Protein AF-A0A0G4IP49-F1 (afdb_monomer)

Structure (mmCIF, N/CA/C/O backbone):
data_AF-A0A0G4IP49-F1
#
_entry.id   AF-A0A0G4IP49-F1
#
loop_
_atom_site.group_PDB
_atom_site.id
_atom_site.type_symbol
_atom_site.label_atom_id
_atom_site.label_alt_id
_atom_site.label_comp_id
_atom_site.label_asym_id
_atom_site.label_entity_id
_atom_site.label_seq_id
_atom_site.pdbx_PDB_ins_code
_atom_site.Cartn_x
_atom_site.Cartn_y
_atom_site.Cartn_z
_atom_site.occupancy
_atom_site.B_iso_or_equiv
_atom_site.auth_seq_id
_atom_site.auth_comp_id
_atom_site.auth_asym_id
_atom_site.auth_atom_id
_atom_site.pdbx_PDB_model_num
ATOM 1 N N . MET A 1 1 ? 95.675 22.654 -24.784 1.00 37.16 1 MET A N 1
ATOM 2 C CA . MET A 1 1 ? 94.912 23.124 -25.965 1.00 37.16 1 MET A CA 1
ATOM 3 C C . MET A 1 1 ? 93.894 22.039 -26.300 1.00 37.16 1 MET A C 1
ATOM 5 O O . MET A 1 1 ? 94.324 20.911 -26.461 1.00 37.16 1 MET A O 1
ATOM 9 N N . ARG A 1 2 ? 92.603 22.274 -25.998 1.00 31.27 2 ARG A N 1
ATOM 10 C CA . ARG A 1 2 ? 91.468 22.389 -26.959 1.00 31.27 2 ARG A CA 1
ATOM 11 C C . ARG A 1 2 ? 91.252 21.109 -27.802 1.00 31.27 2 ARG A C 1
ATOM 13 O O . ARG A 1 2 ? 92.199 20.668 -28.422 1.00 31.27 2 ARG A O 1
ATOM 20 N N . ALA A 1 3 ? 90.071 20.505 -27.941 1.00 35.59 3 ALA A N 1
ATOM 21 C CA . ALA A 1 3 ? 88.696 20.868 -27.586 1.00 35.59 3 ALA A CA 1
ATOM 22 C C . ALA A 1 3 ? 87.787 19.612 -27.624 1.00 35.59 3 ALA A C 1
ATOM 24 O O . ALA A 1 3 ? 88.180 18.572 -28.144 1.00 35.59 3 ALA A O 1
ATOM 25 N N . ASN A 1 4 ? 86.583 19.751 -27.066 1.00 35.62 4 ASN A N 1
ATOM 26 C CA . ASN A 1 4 ? 85.534 18.744 -26.880 1.00 35.62 4 ASN A CA 1
ATOM 27 C C . ASN A 1 4 ? 84.350 18.984 -27.850 1.00 35.62 4 ASN A C 1
ATOM 29 O O . ASN A 1 4 ? 84.110 20.140 -28.195 1.00 35.62 4 ASN A O 1
ATOM 33 N N . ALA A 1 5 ? 83.566 17.922 -28.119 1.00 37.50 5 ALA A N 1
ATOM 34 C CA . ALA A 1 5 ? 82.189 17.882 -28.677 1.00 37.50 5 ALA A CA 1
ATOM 35 C C . ALA A 1 5 ? 82.016 18.323 -30.163 1.00 37.50 5 ALA A C 1
ATOM 37 O O . ALA A 1 5 ? 82.816 19.090 -30.675 1.00 37.50 5 ALA A O 1
ATOM 38 N N . THR A 1 6 ? 81.050 17.878 -30.985 1.00 37.16 6 THR A N 1
ATOM 39 C CA . THR A 1 6 ? 79.673 17.380 -30.777 1.00 37.16 6 THR A CA 1
ATOM 40 C C . THR A 1 6 ? 79.193 16.754 -32.108 1.00 37.16 6 THR A C 1
ATOM 42 O O . THR A 1 6 ? 79.423 17.350 -33.158 1.00 37.16 6 THR A O 1
ATOM 45 N N . ALA A 1 7 ? 78.485 15.616 -32.114 1.00 34.62 7 ALA A N 1
ATOM 46 C CA . ALA A 1 7 ? 77.815 15.091 -33.316 1.00 34.62 7 ALA A CA 1
ATOM 47 C C . ALA A 1 7 ? 76.292 15.261 -33.185 1.00 34.62 7 ALA A C 1
ATOM 49 O O . ALA A 1 7 ? 75.653 14.588 -32.382 1.00 34.62 7 ALA A O 1
ATOM 50 N N . ALA A 1 8 ? 75.721 16.188 -33.959 1.00 36.09 8 ALA A N 1
ATOM 51 C CA . ALA A 1 8 ? 74.287 16.458 -34.027 1.00 36.09 8 ALA A CA 1
ATOM 52 C C . ALA A 1 8 ? 73.669 15.768 -35.256 1.00 36.09 8 ALA A C 1
ATOM 54 O O . ALA A 1 8 ? 74.026 16.073 -36.396 1.00 36.09 8 ALA A O 1
ATOM 55 N N . GLY A 1 9 ? 72.728 14.847 -35.027 1.00 35.03 9 GLY A N 1
ATOM 56 C CA . GLY A 1 9 ? 71.886 14.257 -36.068 1.00 35.03 9 GLY A CA 1
ATOM 57 C C . GLY A 1 9 ? 70.794 15.234 -36.513 1.00 35.03 9 GLY A C 1
ATOM 58 O O . GLY A 1 9 ? 70.045 15.755 -35.692 1.00 35.03 9 GLY A O 1
ATOM 59 N N . LYS A 1 10 ? 70.703 15.493 -37.821 1.00 37.97 10 LYS A N 1
ATOM 60 C CA . LYS A 1 10 ? 69.643 16.304 -38.439 1.00 37.97 10 LYS A CA 1
ATOM 61 C C . LYS A 1 10 ? 68.386 15.450 -38.639 1.00 37.97 10 LYS A C 1
ATOM 63 O O . LYS A 1 10 ? 68.406 14.523 -39.442 1.00 37.97 10 LYS A O 1
ATOM 68 N N . ALA A 1 11 ? 67.291 15.790 -37.961 1.00 35.56 11 ALA A N 1
ATOM 69 C CA . ALA A 1 11 ? 65.961 15.266 -38.264 1.00 35.56 11 ALA A CA 1
ATOM 70 C C . ALA A 1 11 ? 65.385 15.994 -39.493 1.00 35.56 11 ALA A C 1
ATOM 72 O O . ALA A 1 11 ? 65.283 17.221 -39.511 1.00 35.56 11 ALA A O 1
ATOM 73 N N . ALA A 1 12 ? 65.042 15.244 -40.541 1.00 39.84 12 ALA A N 1
ATOM 74 C CA . ALA A 1 12 ? 64.416 15.770 -41.748 1.00 39.84 12 ALA A CA 1
ATOM 75 C C . ALA A 1 12 ? 62.906 15.958 -41.520 1.00 39.84 12 ALA A C 1
ATOM 77 O O . ALA A 1 12 ? 62.180 14.992 -41.302 1.00 39.84 12 ALA A O 1
ATOM 78 N N . GLY A 1 13 ? 62.441 17.207 -41.568 1.00 35.53 13 GLY A N 1
ATOM 79 C CA . GLY A 1 13 ? 61.018 17.543 -41.560 1.00 35.53 13 GLY A CA 1
ATOM 80 C C . GLY A 1 13 ? 60.338 17.196 -42.888 1.00 35.53 13 GLY A C 1
ATOM 81 O O . GLY A 1 13 ? 60.922 17.352 -43.964 1.00 35.53 13 GLY A O 1
ATOM 82 N N . TRP A 1 14 ? 59.089 16.742 -42.805 1.00 39.38 14 TRP A N 1
ATOM 83 C CA . TRP A 1 14 ? 58.232 16.444 -43.949 1.00 39.38 14 TRP A CA 1
ATOM 84 C C . TRP A 1 14 ? 57.945 17.727 -44.741 1.00 39.38 14 TRP A C 1
ATOM 86 O O . TRP A 1 14 ? 57.255 18.622 -44.258 1.00 39.38 14 TRP A O 1
ATOM 96 N N . ARG A 1 15 ? 58.484 17.838 -45.961 1.00 43.53 15 ARG A N 1
ATOM 97 C CA . ARG A 1 15 ? 58.130 18.917 -46.895 1.00 43.53 15 ARG A CA 1
ATOM 98 C C . ARG A 1 15 ? 56.858 18.571 -47.667 1.00 43.53 15 ARG A C 1
ATOM 100 O O . ARG A 1 15 ? 56.672 17.436 -48.096 1.00 43.53 15 ARG A O 1
ATOM 107 N N . HIS A 1 16 ? 56.029 19.593 -47.871 1.00 44.78 16 HIS A N 1
ATOM 108 C CA . HIS A 1 16 ? 54.841 19.600 -48.722 1.00 44.78 16 HIS A CA 1
ATOM 109 C C . HIS A 1 16 ? 55.172 19.059 -50.127 1.00 44.78 16 HIS A C 1
ATOM 111 O O . HIS A 1 16 ? 55.906 19.694 -50.882 1.00 44.78 16 HIS A O 1
ATOM 117 N N . VAL A 1 17 ? 54.628 17.893 -50.482 1.00 40.88 17 VAL A N 1
ATOM 118 C CA . VAL A 1 17 ? 54.659 17.351 -51.848 1.00 40.88 17 VAL A CA 1
ATOM 119 C C . VAL A 1 17 ? 53.255 17.462 -52.428 1.00 40.88 17 VAL A C 1
ATOM 121 O O . VAL A 1 17 ? 52.298 16.871 -51.920 1.00 40.88 17 VAL A O 1
ATOM 124 N N . GLN A 1 18 ? 53.135 18.249 -53.493 1.00 45.03 18 GLN A N 1
ATOM 125 C CA . GLN A 1 18 ? 51.907 18.417 -54.257 1.00 45.03 18 GLN A CA 1
ATOM 126 C C . GLN A 1 18 ? 51.619 17.101 -54.994 1.00 45.03 18 GLN A C 1
ATOM 128 O O . GLN A 1 18 ? 52.284 16.768 -55.969 1.00 45.03 18 GLN A O 1
ATOM 133 N N . GLY A 1 19 ? 50.680 16.314 -54.460 1.00 52.09 19 GLY A N 1
ATOM 134 C CA . GLY A 1 19 ? 50.287 15.009 -55.011 1.00 52.09 19 GLY A CA 1
ATOM 135 C C . GLY A 1 19 ? 50.141 13.872 -53.993 1.00 52.09 19 GLY A C 1
ATOM 136 O O . GLY A 1 19 ? 49.685 12.796 -54.364 1.00 52.09 19 GLY A O 1
ATOM 137 N N . GLY A 1 20 ? 50.485 14.086 -52.719 1.00 45.75 20 GLY A N 1
ATOM 138 C CA . GLY A 1 20 ? 50.250 13.112 -51.642 1.00 45.75 20 GLY A CA 1
ATOM 139 C C . GLY A 1 20 ? 48.921 13.317 -50.907 1.00 45.75 20 GLY A C 1
ATOM 140 O O . GLY A 1 20 ? 48.195 14.268 -51.185 1.00 45.75 20 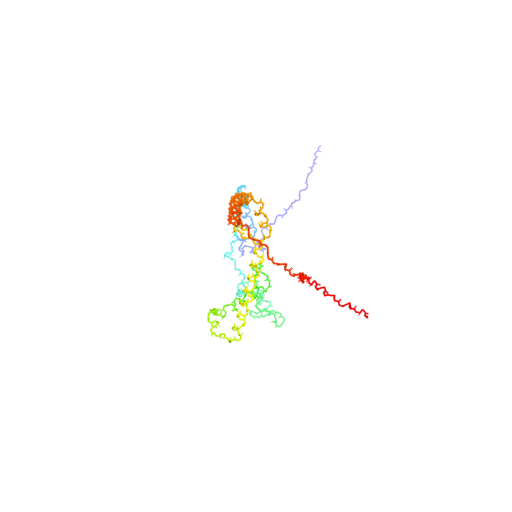GLY A O 1
ATOM 141 N N . LEU A 1 21 ? 48.637 12.465 -49.912 1.00 46.38 21 LEU A N 1
ATOM 142 C CA . LEU A 1 21 ? 47.471 12.514 -49.003 1.00 46.38 21 LEU A CA 1
ATOM 143 C C . LEU A 1 21 ? 47.111 13.931 -48.490 1.00 46.38 21 LEU A C 1
ATOM 145 O O . LEU A 1 21 ? 45.936 14.220 -48.276 1.00 46.38 21 LEU A O 1
ATOM 149 N N . GLY A 1 22 ? 48.083 14.847 -48.389 1.00 45.81 22 GLY A N 1
ATOM 150 C CA . GLY A 1 22 ? 47.852 16.263 -48.067 1.00 45.81 22 GLY A CA 1
ATOM 151 C C . GLY A 1 22 ? 46.992 17.033 -49.086 1.00 45.81 22 GLY A C 1
ATOM 152 O O . GLY A 1 22 ? 46.250 17.931 -48.708 1.00 45.81 22 GLY A O 1
ATOM 153 N N . GLY A 1 23 ? 47.005 16.650 -50.367 1.00 47.25 23 GLY A N 1
ATOM 154 C CA . GLY A 1 23 ? 46.116 17.208 -51.396 1.00 47.25 23 GLY A CA 1
ATOM 155 C C . GLY A 1 23 ? 44.692 16.638 -51.361 1.00 47.25 23 GLY A C 1
ATOM 156 O O . GLY A 1 23 ? 43.785 17.205 -51.964 1.00 47.25 23 GLY A O 1
ATOM 157 N N . VAL A 1 24 ? 44.469 15.520 -50.663 1.00 51.28 24 VAL A N 1
ATOM 158 C CA . VAL A 1 24 ? 43.125 14.958 -50.441 1.00 51.28 24 VAL A CA 1
ATOM 159 C C . VAL A 1 24 ? 42.441 15.684 -49.280 1.00 51.28 24 VAL A C 1
ATOM 161 O O . VAL A 1 24 ? 41.268 16.022 -49.400 1.00 51.28 24 VAL A O 1
ATOM 164 N N . ALA A 1 25 ? 43.192 16.038 -48.232 1.00 49.84 25 ALA A N 1
ATOM 165 C CA . ALA A 1 25 ? 42.699 16.852 -47.117 1.00 49.84 25 ALA A CA 1
ATOM 166 C C . ALA A 1 25 ? 42.218 18.251 -47.558 1.00 49.84 25 ALA A C 1
ATOM 168 O O . ALA A 1 25 ? 41.222 18.751 -47.049 1.00 49.84 25 ALA A O 1
ATOM 169 N N . ALA A 1 26 ? 42.862 18.854 -48.565 1.00 50.72 26 ALA A N 1
ATOM 170 C CA . ALA A 1 26 ? 42.423 20.131 -49.137 1.00 50.72 26 ALA A CA 1
ATOM 171 C C . ALA A 1 26 ? 41.143 20.024 -49.997 1.00 50.72 26 ALA A C 1
ATOM 173 O O . ALA A 1 26 ? 40.441 21.014 -50.169 1.00 50.72 26 ALA A O 1
ATOM 174 N N . ARG A 1 27 ? 40.830 18.837 -50.545 1.00 48.97 27 ARG A N 1
ATOM 175 C CA . ARG A 1 27 ? 39.646 18.603 -51.401 1.00 48.97 27 ARG A CA 1
ATOM 176 C C . ARG A 1 27 ? 38.393 18.207 -50.617 1.00 48.97 27 ARG A C 1
ATOM 178 O O . ARG A 1 27 ? 37.292 18.382 -51.124 1.00 48.97 27 ARG A O 1
ATOM 185 N N . TYR A 1 28 ? 38.563 17.706 -49.396 1.00 51.53 28 TYR A N 1
ATOM 186 C CA . TYR A 1 28 ? 37.485 17.362 -48.471 1.00 51.53 28 TYR A CA 1
ATOM 187 C C . TYR A 1 28 ? 37.641 18.177 -47.181 1.00 51.53 28 TYR A C 1
ATOM 189 O O . TYR A 1 28 ? 38.024 17.630 -46.155 1.00 51.53 28 TYR A O 1
ATOM 197 N N . GLY A 1 29 ? 37.407 19.491 -47.269 1.00 52.25 29 GLY A N 1
ATOM 198 C CA . GLY A 1 29 ? 37.170 20.397 -46.136 1.00 52.25 29 GLY A CA 1
ATOM 199 C C . GLY A 1 29 ? 37.989 20.134 -44.865 1.00 52.25 29 GLY A C 1
ATOM 200 O O . GLY A 1 29 ? 37.464 19.617 -43.883 1.00 52.25 29 GLY A O 1
ATOM 201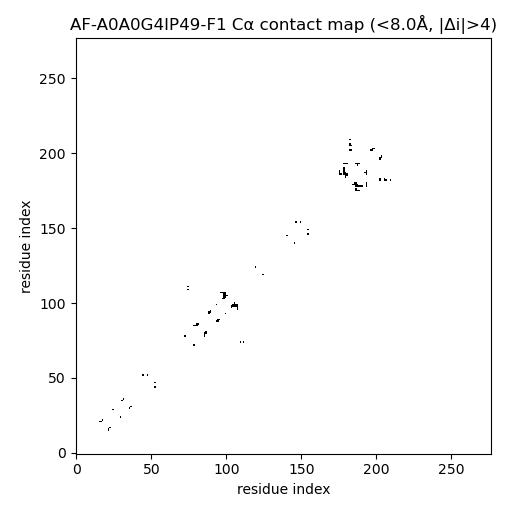 N N . ALA A 1 30 ? 39.254 20.561 -44.841 1.00 54.25 30 ALA A N 1
ATOM 202 C CA . ALA A 1 30 ? 40.103 20.534 -43.640 1.00 54.25 30 ALA A CA 1
ATOM 203 C C . ALA A 1 30 ? 39.616 21.460 -42.499 1.00 54.25 30 ALA A C 1
ATOM 205 O O . ALA A 1 30 ? 40.182 21.452 -41.403 1.00 54.25 30 ALA A O 1
ATOM 206 N N . GLU A 1 31 ? 38.565 22.244 -42.747 1.00 53.62 31 GLU A N 1
ATOM 207 C CA . GLU A 1 31 ? 37.964 23.198 -41.814 1.00 53.62 31 GLU A CA 1
ATOM 208 C C . GLU A 1 31 ? 37.443 22.512 -40.538 1.00 53.62 31 GLU A C 1
ATOM 210 O O . GLU A 1 31 ? 37.571 23.087 -39.461 1.00 53.62 31 GLU A O 1
ATOM 215 N N . ASN A 1 32 ? 37.005 21.249 -40.616 1.00 57.44 32 ASN A N 1
ATOM 216 C CA . ASN A 1 32 ? 36.504 20.467 -39.472 1.00 57.44 32 ASN A CA 1
ATOM 217 C C . ASN A 1 32 ? 37.406 19.274 -39.107 1.00 57.44 32 ASN A C 1
ATOM 219 O O . ASN A 1 32 ? 36.933 18.238 -38.638 1.00 57.44 32 ASN A O 1
ATOM 223 N N . SER A 1 33 ? 38.718 19.369 -39.343 1.00 71.62 33 SER A N 1
ATOM 224 C CA . SER A 1 33 ? 39.633 18.316 -38.887 1.00 71.62 33 SER A CA 1
ATOM 225 C C . SER A 1 33 ? 39.646 18.228 -37.353 1.00 71.62 33 SER A C 1
ATOM 227 O O . SER A 1 33 ? 39.749 19.241 -36.664 1.00 71.62 33 SER A O 1
ATOM 229 N N . ILE A 1 34 ? 39.585 17.004 -36.811 1.00 64.06 34 ILE A N 1
ATOM 230 C CA . ILE A 1 34 ? 39.572 16.744 -35.356 1.00 64.06 34 ILE A CA 1
ATOM 231 C C . ILE A 1 34 ? 40.756 17.426 -34.656 1.00 64.06 34 ILE A C 1
ATOM 233 O O . ILE A 1 34 ? 40.616 17.936 -33.551 1.00 64.06 34 ILE A O 1
ATOM 237 N N . GLN A 1 35 ? 41.917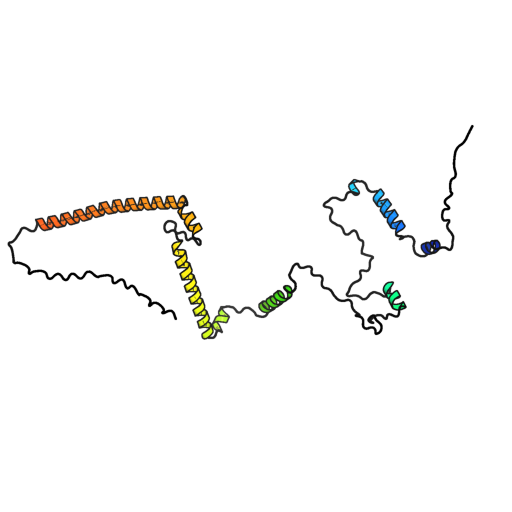 17.480 -35.314 1.00 67.50 35 GLN A N 1
ATOM 238 C CA . GLN A 1 35 ? 43.098 18.173 -34.797 1.00 67.50 35 GLN A CA 1
ATOM 239 C C . GLN A 1 35 ? 42.850 19.672 -34.605 1.00 67.50 35 GLN A C 1
ATOM 241 O O . GLN A 1 35 ? 43.148 20.194 -33.537 1.00 67.50 35 GLN A O 1
ATOM 246 N N . ARG A 1 36 ? 42.244 20.347 -35.589 1.00 71.62 36 ARG A N 1
ATOM 247 C CA . ARG A 1 36 ? 41.947 21.781 -35.508 1.00 71.62 36 ARG A CA 1
ATOM 248 C C . ARG A 1 36 ? 40.881 22.086 -34.459 1.00 71.62 36 ARG A C 1
ATOM 250 O O . ARG A 1 36 ? 41.055 23.018 -33.688 1.00 71.62 36 ARG A O 1
ATOM 257 N N . VAL A 1 37 ? 39.838 21.258 -34.372 1.00 75.31 37 VAL A N 1
ATOM 258 C CA . VAL A 1 37 ? 38.795 21.372 -33.335 1.00 75.31 37 VAL A CA 1
ATOM 259 C C . VAL A 1 37 ? 39.392 21.185 -31.937 1.00 75.31 37 VAL A C 1
ATOM 261 O O . VAL A 1 37 ? 39.096 21.955 -31.026 1.00 75.31 37 VAL A O 1
ATOM 264 N N . ASN A 1 38 ? 40.289 20.209 -31.765 1.00 75.81 38 ASN A N 1
ATOM 265 C CA . ASN A 1 38 ? 40.989 19.989 -30.499 1.00 75.81 38 ASN A CA 1
ATOM 266 C C . ASN A 1 38 ? 41.933 21.148 -30.149 1.00 75.81 38 ASN A C 1
ATOM 268 O O . ASN A 1 38 ? 42.013 21.533 -28.985 1.00 75.81 38 ASN A O 1
ATOM 272 N N . GLU A 1 39 ? 42.628 21.721 -31.134 1.00 82.44 39 GLU A N 1
ATOM 273 C CA . GLU A 1 39 ? 43.486 22.895 -30.943 1.00 82.44 39 GLU A CA 1
ATOM 274 C C . GLU A 1 39 ? 42.683 24.156 -30.605 1.00 82.44 39 GLU A C 1
ATOM 276 O O . GLU A 1 39 ? 43.076 24.910 -29.717 1.00 82.44 39 GLU A O 1
ATOM 281 N N . GLU A 1 40 ? 41.555 24.393 -31.272 1.00 81.88 40 GLU A N 1
ATOM 282 C CA . GLU A 1 40 ? 40.652 25.512 -30.983 1.00 81.88 40 GLU A CA 1
ATOM 283 C C . GLU A 1 40 ? 40.036 25.375 -29.589 1.00 81.88 40 GLU A C 1
ATOM 285 O O . GLU A 1 40 ? 40.073 26.327 -28.809 1.00 81.88 40 GLU A O 1
ATOM 290 N N . ARG A 1 41 ? 39.590 24.170 -29.220 1.00 79.00 41 ARG A N 1
ATOM 291 C CA . ARG A 1 41 ? 39.121 23.861 -27.865 1.00 79.00 41 ARG A CA 1
ATOM 292 C C . ARG A 1 41 ? 40.229 24.057 -26.823 1.00 79.00 41 ARG A C 1
ATOM 294 O O . ARG A 1 41 ? 39.980 24.628 -25.767 1.00 79.00 41 ARG A O 1
ATOM 301 N N . ALA A 1 42 ? 41.466 23.654 -27.119 1.00 83.19 42 ALA A N 1
ATOM 302 C CA . ALA A 1 42 ? 42.613 23.885 -26.236 1.00 83.19 42 ALA A CA 1
ATOM 303 C C . ALA A 1 42 ? 42.938 25.381 -26.073 1.00 83.19 42 ALA A C 1
ATOM 305 O O . ALA A 1 42 ? 43.267 25.817 -24.971 1.00 83.19 42 ALA A O 1
ATOM 306 N N . ARG A 1 43 ? 42.804 26.183 -27.139 1.00 86.19 43 ARG A N 1
ATOM 307 C CA . ARG A 1 43 ? 42.944 27.649 -27.075 1.00 86.19 43 ARG A CA 1
ATOM 308 C C . ARG A 1 43 ? 41.847 28.283 -26.228 1.00 86.19 43 ARG A C 1
ATOM 310 O O . ARG A 1 43 ? 42.154 29.161 -25.430 1.00 86.19 43 ARG A O 1
ATOM 317 N N . GLN A 1 44 ? 40.606 27.820 -26.366 1.00 80.56 44 GLN A N 1
ATOM 318 C CA . GLN A 1 44 ? 39.489 28.268 -25.534 1.00 80.56 44 GLN A CA 1
ATOM 319 C C . GLN A 1 44 ? 39.742 27.944 -24.055 1.00 80.56 44 GLN A C 1
ATOM 321 O O . GLN A 1 44 ? 39.693 28.850 -23.231 1.00 80.56 44 GLN A O 1
ATOM 326 N N . TYR A 1 45 ? 40.137 26.708 -23.720 1.00 78.38 45 TYR A N 1
ATOM 327 C CA . TYR A 1 45 ? 40.502 26.335 -22.343 1.00 78.38 45 TYR A CA 1
ATOM 328 C C . TYR A 1 45 ? 41.693 27.125 -21.783 1.00 78.38 45 TYR A C 1
ATOM 330 O O . TYR A 1 45 ? 41.760 27.361 -20.577 1.00 78.38 45 TYR A O 1
ATOM 338 N N . ALA A 1 46 ? 42.638 27.534 -22.633 1.00 84.56 46 ALA A N 1
ATOM 339 C CA . ALA A 1 46 ? 43.782 28.345 -22.225 1.00 84.56 46 ALA A CA 1
ATOM 340 C C . ALA A 1 46 ? 43.423 29.820 -21.964 1.00 84.56 46 ALA A C 1
ATOM 342 O O . ALA A 1 46 ? 44.165 30.491 -21.250 1.00 84.56 46 ALA A O 1
ATOM 343 N N . MET A 1 47 ? 42.317 30.321 -22.530 1.00 82.62 47 MET A N 1
ATOM 344 C CA . MET A 1 47 ? 41.828 31.691 -22.320 1.00 82.62 47 MET A CA 1
ATOM 345 C C . MET A 1 47 ? 40.962 31.855 -21.061 1.00 82.62 47 MET A C 1
ATOM 347 O O . MET A 1 47 ? 40.731 32.989 -20.653 1.00 82.62 47 MET A O 1
ATOM 351 N N . LEU A 1 48 ? 40.506 30.759 -20.445 1.00 82.31 48 LEU A N 1
ATOM 352 C CA . LEU A 1 48 ? 39.698 30.789 -19.222 1.00 82.31 48 LEU A CA 1
ATOM 353 C C . LEU A 1 48 ? 40.549 31.090 -17.980 1.00 82.31 48 LEU A C 1
ATOM 355 O O . LEU A 1 48 ? 41.681 30.609 -17.842 1.00 82.31 48 LEU A O 1
ATOM 359 N N . THR A 1 49 ? 39.982 31.851 -17.049 1.00 82.12 49 THR A N 1
ATOM 360 C CA . THR A 1 49 ? 40.556 32.088 -15.716 1.00 82.12 49 THR A CA 1
ATOM 361 C C . THR A 1 49 ? 40.430 30.844 -14.823 1.00 82.12 49 THR A C 1
ATOM 363 O O . THR A 1 49 ? 39.652 29.938 -15.108 1.00 82.12 49 THR A O 1
ATOM 366 N N . GLU A 1 50 ? 41.206 30.755 -13.736 1.00 76.19 50 GLU A N 1
ATOM 367 C CA . GLU A 1 50 ? 41.152 29.593 -12.824 1.00 76.19 50 GLU A CA 1
ATOM 368 C C . GLU A 1 50 ? 39.768 29.413 -12.168 1.00 76.19 50 GLU A C 1
ATOM 370 O O . GLU A 1 50 ? 39.337 28.281 -11.961 1.00 76.19 50 GLU A O 1
ATOM 375 N N . GLU A 1 51 ? 39.042 30.509 -11.921 1.00 70.69 51 GLU A N 1
ATOM 376 C CA . GLU A 1 51 ? 37.668 30.492 -11.395 1.00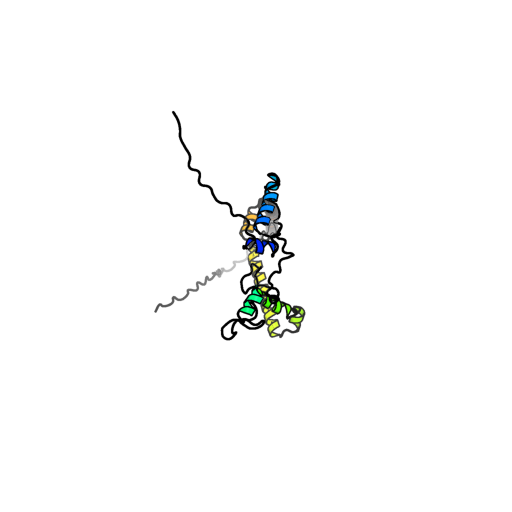 70.69 51 GLU A CA 1
ATOM 377 C C . GLU A 1 51 ? 36.656 29.966 -12.429 1.00 70.69 51 GLU A C 1
ATOM 379 O O . GLU A 1 51 ? 35.727 29.251 -12.070 1.00 70.69 51 GLU A O 1
ATOM 384 N N . GLU A 1 52 ? 36.864 30.247 -13.721 1.00 73.00 52 GLU A N 1
ATOM 385 C CA . GLU A 1 52 ? 36.035 29.730 -14.823 1.00 73.00 52 GLU A CA 1
ATOM 386 C C . GLU A 1 52 ? 36.377 28.275 -15.184 1.00 73.00 52 GLU A C 1
ATOM 388 O O . GLU A 1 52 ? 35.522 27.536 -15.673 1.00 73.00 52 GLU A O 1
ATOM 393 N N . LYS A 1 53 ? 37.620 27.836 -14.934 1.00 78.75 53 LYS A N 1
ATOM 394 C CA . LYS A 1 53 ? 38.023 26.423 -15.056 1.00 78.75 53 LYS A CA 1
ATOM 395 C C . LYS A 1 53 ? 37.437 25.562 -13.940 1.00 78.75 53 LYS A C 1
ATOM 397 O O . LYS A 1 53 ? 37.231 24.364 -14.148 1.00 78.75 53 LYS A O 1
ATOM 402 N N . SER A 1 54 ? 37.191 26.138 -12.762 1.00 76.12 54 SER A N 1
ATOM 403 C CA . SER A 1 54 ? 36.548 25.438 -11.653 1.00 76.12 54 SER A CA 1
ATOM 404 C C . SER A 1 54 ? 35.029 25.524 -11.787 1.00 76.12 54 SER A C 1
ATOM 406 O O . SER A 1 54 ? 34.419 26.528 -11.430 1.00 76.12 54 SER A O 1
ATOM 408 N N . MET A 1 55 ? 34.391 24.463 -12.283 1.00 64.25 55 MET A N 1
ATOM 409 C CA . MET A 1 55 ? 32.932 24.403 -12.221 1.00 64.25 55 MET A CA 1
ATOM 410 C C . MET A 1 55 ? 32.474 24.290 -10.755 1.00 64.25 55 MET A C 1
ATOM 412 O O . MET A 1 55 ? 33.026 23.471 -10.012 1.00 64.25 55 MET A O 1
ATOM 416 N N . PRO A 1 56 ? 31.476 25.083 -10.322 1.00 75.25 56 PRO A N 1
ATOM 417 C CA . PRO A 1 56 ? 30.857 24.935 -9.010 1.00 75.25 56 PRO A CA 1
ATOM 418 C C . PRO A 1 56 ? 30.328 23.512 -8.792 1.00 75.25 56 PRO A C 1
ATOM 420 O O . PRO A 1 56 ? 29.795 22.901 -9.714 1.00 75.25 56 PRO A O 1
ATOM 423 N N . ILE A 1 57 ? 30.425 23.003 -7.559 1.00 72.75 57 ILE A N 1
ATOM 424 C CA . ILE A 1 57 ? 29.956 21.650 -7.193 1.00 72.75 57 ILE A CA 1
ATOM 425 C C . ILE A 1 57 ? 28.455 21.478 -7.491 1.00 72.75 57 ILE A C 1
ATOM 427 O O . ILE A 1 57 ? 28.026 20.391 -7.867 1.00 72.75 57 ILE A O 1
ATOM 431 N N . ASP A 1 58 ? 27.687 22.566 -7.394 1.00 75.94 58 ASP A N 1
ATOM 432 C CA . ASP A 1 58 ? 26.241 22.593 -7.630 1.00 75.94 58 ASP A CA 1
ATOM 433 C C . ASP A 1 58 ? 25.864 23.058 -9.051 1.00 75.94 58 ASP A C 1
ATOM 435 O O . ASP A 1 58 ? 24.706 23.401 -9.303 1.00 75.94 58 ASP A O 1
ATOM 439 N N . ALA A 1 59 ? 26.819 23.120 -9.988 1.00 71.38 59 ALA A N 1
ATOM 440 C CA . ALA A 1 59 ? 26.512 23.469 -11.371 1.00 71.38 59 ALA A CA 1
ATOM 441 C C . ALA A 1 59 ? 25.575 22.402 -11.974 1.00 71.38 59 ALA A C 1
ATOM 443 O O . ALA A 1 59 ? 25.903 21.211 -11.941 1.00 71.38 59 ALA A O 1
ATOM 444 N N . PRO A 1 60 ? 24.401 22.791 -12.511 1.00 70.81 60 PRO A N 1
ATOM 445 C CA . PRO A 1 60 ? 23.521 21.838 -13.166 1.00 70.81 60 PRO A CA 1
ATOM 446 C C . PRO A 1 60 ? 24.255 21.250 -14.370 1.00 70.81 60 PRO A C 1
ATOM 448 O O . PRO A 1 60 ? 24.910 21.978 -15.111 1.00 70.81 60 PRO A O 1
ATOM 451 N N . LEU A 1 61 ? 24.144 19.935 -14.559 1.00 71.81 61 LEU A N 1
ATOM 452 C CA . LEU A 1 61 ? 24.701 19.257 -15.724 1.00 71.81 61 LEU A CA 1
ATOM 453 C C . LEU A 1 61 ? 23.928 19.736 -16.962 1.00 71.81 61 LEU A C 1
ATOM 455 O O . LEU A 1 61 ? 22.862 19.207 -17.277 1.00 71.81 61 LEU A O 1
ATOM 459 N N . THR A 1 62 ? 24.405 20.798 -17.608 1.00 66.69 62 THR A N 1
ATOM 460 C CA . THR A 1 62 ? 23.875 21.240 -18.894 1.00 66.69 62 THR A CA 1
ATOM 461 C C . THR A 1 62 ? 24.433 20.316 -19.963 1.00 66.69 62 THR A C 1
ATOM 463 O O . THR A 1 62 ? 25.630 20.035 -20.010 1.00 66.69 62 THR A O 1
ATOM 466 N N . ASP A 1 63 ? 23.543 19.755 -20.774 1.00 67.00 63 ASP A N 1
ATOM 467 C CA . ASP A 1 63 ? 23.915 18.874 -21.872 1.00 67.00 63 ASP A CA 1
ATOM 468 C C . ASP A 1 63 ? 24.497 19.749 -22.995 1.00 67.00 63 ASP A C 1
ATOM 470 O O . ASP A 1 63 ? 23.790 20.193 -23.895 1.00 67.00 63 ASP A O 1
ATOM 474 N N . ASP A 1 64 ? 25.788 20.082 -22.898 1.00 65.00 64 ASP A N 1
ATOM 475 C CA . ASP A 1 64 ? 26.502 20.961 -23.844 1.00 65.00 64 ASP A CA 1
ATOM 476 C C . ASP A 1 64 ? 26.751 20.288 -25.215 1.00 65.00 64 ASP A C 1
ATOM 478 O O . ASP A 1 64 ? 27.538 20.759 -26.043 1.00 65.00 64 ASP A O 1
ATOM 482 N N . LEU A 1 65 ? 26.108 19.146 -25.460 1.00 73.56 65 LEU A N 1
ATOM 483 C CA . LEU A 1 65 ? 26.142 18.433 -26.724 1.00 73.56 65 LEU A CA 1
ATOM 484 C C . LEU A 1 65 ? 25.108 19.053 -27.671 1.00 73.56 65 LEU A C 1
ATOM 486 O O . LEU A 1 65 ? 23.912 18.782 -27.585 1.00 73.56 65 LEU A O 1
ATOM 490 N N . ASP A 1 66 ? 25.578 19.865 -28.620 1.00 71.38 66 ASP A N 1
ATOM 491 C CA . ASP A 1 66 ? 24.751 20.338 -29.732 1.00 71.38 66 ASP A CA 1
ATOM 492 C C . ASP A 1 66 ? 24.429 19.174 -30.689 1.00 71.38 66 ASP A C 1
ATOM 494 O O . ASP A 1 66 ? 25.142 18.887 -31.655 1.00 71.38 66 ASP A O 1
ATOM 498 N N . LEU A 1 67 ? 23.343 18.466 -30.382 1.00 73.62 67 LEU A N 1
ATOM 499 C CA . LEU A 1 67 ? 22.833 17.337 -31.160 1.00 73.62 67 LEU A CA 1
ATOM 500 C C . LEU A 1 67 ? 21.963 17.774 -32.350 1.00 73.62 67 LEU A C 1
ATOM 502 O O . LEU A 1 67 ? 21.461 16.916 -33.073 1.00 73.62 67 LEU A O 1
ATOM 506 N N . SER A 1 68 ? 21.794 19.079 -32.594 1.00 76.69 68 SER A N 1
ATOM 507 C CA . SER A 1 68 ? 20.888 19.599 -33.633 1.00 76.69 68 SER A CA 1
ATOM 508 C C . SER A 1 68 ? 21.237 19.138 -35.054 1.00 76.69 68 SER A C 1
ATOM 510 O O . SER A 1 68 ? 20.345 18.971 -35.883 1.00 76.69 68 SER A O 1
ATOM 512 N N . ASN A 1 69 ? 22.521 18.881 -35.323 1.00 74.31 69 ASN A N 1
ATOM 513 C CA . ASN A 1 69 ? 23.030 18.424 -36.621 1.00 74.31 69 ASN A CA 1
ATOM 514 C C . ASN A 1 69 ? 23.317 16.913 -36.686 1.00 74.31 69 ASN A C 1
ATOM 516 O O . ASN A 1 69 ? 23.889 16.444 -37.673 1.00 74.31 69 ASN A O 1
ATOM 520 N N . THR A 1 70 ? 22.967 16.145 -35.650 1.00 76.06 70 THR A N 1
ATOM 521 C CA . THR A 1 70 ? 23.206 14.696 -35.623 1.00 76.06 70 THR A CA 1
ATOM 522 C C . THR A 1 70 ? 21.895 13.947 -35.811 1.00 76.06 70 THR A C 1
ATOM 524 O O . THR A 1 70 ? 21.054 13.912 -34.918 1.00 76.06 70 THR A O 1
ATOM 527 N N . ASP A 1 71 ? 21.739 13.296 -36.965 1.00 71.88 71 ASP A N 1
ATOM 528 C CA . ASP A 1 71 ? 20.608 12.404 -37.216 1.00 71.88 71 ASP A CA 1
ATOM 529 C C . ASP A 1 71 ? 20.679 11.199 -36.264 1.00 71.88 71 ASP A C 1
ATOM 531 O O . ASP A 1 71 ? 21.486 10.279 -36.444 1.00 71.88 71 ASP A O 1
ATOM 535 N N . MET A 1 72 ? 19.834 11.199 -35.233 1.00 73.00 72 MET A N 1
ATOM 536 C CA . MET A 1 72 ? 19.727 10.086 -34.293 1.00 73.00 72 MET A CA 1
ATOM 537 C C . MET A 1 72 ? 19.008 8.910 -34.958 1.00 73.00 72 MET A C 1
ATOM 539 O O . MET A 1 72 ? 17.922 9.053 -35.521 1.00 73.00 72 MET A O 1
ATOM 543 N N . ALA A 1 73 ? 19.605 7.720 -34.879 1.00 73.31 73 ALA A N 1
ATOM 544 C CA . ALA A 1 73 ? 18.961 6.506 -35.360 1.00 73.31 73 ALA A CA 1
ATOM 545 C C . ALA A 1 73 ? 17.734 6.194 -34.487 1.00 73.31 73 ALA A C 1
ATOM 547 O O . ALA A 1 73 ? 17.866 5.971 -33.285 1.00 73.31 73 ALA A O 1
ATOM 548 N N . SER A 1 74 ? 16.548 6.166 -35.096 1.00 80.19 74 SER A N 1
ATOM 549 C CA . SER A 1 74 ? 15.315 5.723 -34.443 1.00 80.19 74 SER A CA 1
ATOM 550 C C . SER A 1 74 ? 14.989 4.284 -34.843 1.00 80.19 74 SER A C 1
ATOM 552 O O . SER A 1 74 ? 15.381 3.819 -35.911 1.00 80.19 74 SER A O 1
ATOM 554 N N . MET A 1 75 ? 14.265 3.565 -33.982 1.00 79.94 75 MET A N 1
ATOM 555 C CA . MET A 1 75 ? 13.789 2.210 -34.300 1.00 79.94 75 MET A CA 1
ATOM 556 C C . MET A 1 75 ? 12.578 2.224 -35.246 1.00 79.94 75 MET A C 1
ATOM 558 O O . MET A 1 75 ? 12.274 1.208 -35.863 1.00 79.94 75 MET A O 1
ATOM 562 N N . ASP A 1 76 ? 11.891 3.364 -35.362 1.00 82.88 76 ASP A N 1
ATOM 563 C CA . ASP A 1 76 ? 10.650 3.496 -36.129 1.00 82.88 76 ASP A CA 1
ATOM 564 C C . ASP A 1 76 ? 10.868 3.937 -37.582 1.00 82.88 76 ASP A C 1
ATOM 566 O O . ASP A 1 76 ? 9.987 3.726 -38.417 1.00 82.88 76 ASP A O 1
ATOM 570 N N . GLN A 1 77 ? 12.022 4.529 -37.909 1.00 85.25 77 GLN A N 1
ATOM 571 C CA . GLN A 1 77 ? 12.339 4.969 -39.268 1.00 85.25 77 GLN A CA 1
ATOM 572 C C . GLN A 1 77 ? 13.520 4.185 -39.856 1.00 85.25 77 GLN A C 1
ATOM 574 O O . GLN A 1 77 ? 14.553 4.035 -39.201 1.00 85.25 77 GLN A O 1
ATOM 579 N N . PRO A 1 78 ? 13.416 3.708 -41.111 1.00 84.44 78 PRO A N 1
ATOM 580 C CA . PRO A 1 78 ? 14.526 3.036 -41.768 1.00 84.44 78 PRO A CA 1
ATOM 581 C C . PRO A 1 78 ? 15.676 4.012 -42.041 1.00 84.44 78 PRO A C 1
ATOM 583 O O . PRO A 1 78 ? 15.467 5.195 -42.310 1.00 84.44 78 PRO A O 1
ATOM 586 N N . ILE A 1 79 ? 16.905 3.490 -42.039 1.00 85.25 79 ILE A N 1
ATOM 587 C CA . ILE A 1 79 ? 18.110 4.278 -42.320 1.00 85.25 79 ILE A CA 1
ATOM 588 C C . ILE A 1 79 ? 18.012 4.883 -43.735 1.00 85.25 79 ILE A C 1
ATOM 590 O O . ILE A 1 79 ? 17.804 4.136 -44.699 1.00 85.25 79 ILE A O 1
ATOM 594 N N . PRO A 1 80 ? 18.202 6.207 -43.901 1.00 86.81 80 PRO A N 1
ATOM 595 C CA . PRO A 1 80 ? 18.092 6.854 -45.201 1.00 86.81 80 PRO A CA 1
ATOM 596 C C . PRO A 1 80 ? 19.235 6.451 -46.138 1.00 86.81 80 PRO A C 1
ATOM 598 O O . PRO A 1 80 ? 20.356 6.158 -45.717 1.00 86.81 80 PRO A O 1
ATOM 601 N N . GLY A 1 81 ? 18.982 6.521 -47.448 1.00 86.00 81 GLY A N 1
ATOM 602 C CA . GLY A 1 81 ? 19.970 6.166 -48.473 1.00 86.00 81 GLY A CA 1
ATOM 603 C C . GLY A 1 81 ? 21.214 7.063 -48.534 1.00 86.00 81 GLY A C 1
ATOM 604 O O . GLY A 1 81 ? 22.226 6.680 -49.123 1.00 86.00 81 GLY A O 1
ATOM 605 N N . SER A 1 82 ? 21.166 8.242 -47.908 1.00 87.88 82 SER A N 1
ATOM 606 C CA . SER A 1 82 ? 22.313 9.143 -47.732 1.00 87.88 82 SER A CA 1
ATOM 607 C C . SER A 1 82 ? 23.378 8.555 -46.797 1.00 87.88 82 SER A C 1
ATOM 609 O O . SER A 1 82 ? 24.576 8.837 -46.953 1.00 87.88 82 SER A O 1
ATOM 611 N N . ASN A 1 83 ? 22.962 7.687 -45.868 1.00 88.56 83 ASN A N 1
ATOM 612 C CA . ASN A 1 83 ? 23.835 7.091 -44.874 1.00 88.56 83 ASN A CA 1
ATOM 613 C C . ASN A 1 83 ? 24.925 6.236 -45.546 1.00 88.56 83 ASN A C 1
ATOM 615 O O . ASN A 1 83 ? 24.691 5.471 -46.488 1.00 88.56 83 ASN A O 1
ATOM 619 N N . ILE A 1 84 ? 26.158 6.382 -45.066 1.00 90.50 84 ILE A N 1
ATOM 620 C CA . ILE A 1 84 ? 27.324 5.671 -45.601 1.00 90.50 84 ILE A CA 1
ATOM 621 C C . ILE A 1 84 ? 27.164 4.153 -45.419 1.00 90.50 84 ILE A C 1
ATOM 623 O O . ILE A 1 84 ? 27.478 3.392 -46.337 1.00 90.50 84 ILE A O 1
ATOM 627 N N . GLY A 1 85 ? 26.617 3.714 -44.282 1.00 89.38 85 GLY A N 1
ATOM 628 C CA . GLY A 1 85 ? 26.359 2.306 -43.981 1.00 89.38 85 GLY A CA 1
ATOM 629 C C . GLY A 1 85 ? 25.333 1.678 -44.922 1.00 89.38 85 GLY A C 1
ATOM 630 O O . GLY A 1 85 ? 25.566 0.588 -45.441 1.00 89.38 85 GLY A O 1
ATOM 631 N N . PHE A 1 86 ? 24.252 2.397 -45.242 1.00 90.88 86 PHE A N 1
ATOM 632 C CA . PHE A 1 86 ? 23.254 1.937 -46.214 1.00 90.88 86 PHE A CA 1
ATOM 633 C C . PHE A 1 86 ? 23.881 1.708 -47.597 1.00 90.88 86 PHE A C 1
ATOM 635 O O . PHE A 1 86 ? 23.726 0.638 -48.191 1.00 90.88 86 PHE A O 1
ATOM 642 N N . ARG A 1 87 ? 24.681 2.671 -48.081 1.00 93.00 87 ARG A N 1
ATOM 643 C CA . ARG A 1 87 ? 25.404 2.547 -49.360 1.00 93.00 87 ARG A CA 1
ATOM 644 C C . ARG A 1 87 ? 26.424 1.407 -49.351 1.00 93.00 87 ARG A C 1
ATOM 646 O O . ARG A 1 87 ? 26.629 0.759 -50.377 1.00 93.00 87 ARG A O 1
ATOM 653 N N . MET A 1 88 ? 27.071 1.151 -48.216 1.00 93.44 88 MET A N 1
ATOM 654 C CA . MET A 1 88 ? 28.015 0.042 -48.069 1.00 93.44 88 MET A CA 1
ATOM 655 C C . MET A 1 88 ? 27.308 -1.316 -48.133 1.00 93.44 88 MET A C 1
ATOM 657 O O . MET A 1 88 ? 27.754 -2.197 -48.867 1.00 93.44 88 MET A O 1
ATOM 661 N N . LEU A 1 89 ? 26.177 -1.469 -47.442 1.00 91.69 89 LEU A N 1
ATOM 662 C CA . LEU A 1 89 ? 25.366 -2.688 -47.485 1.00 91.69 89 LEU A CA 1
ATOM 663 C C . LEU A 1 89 ? 24.854 -2.975 -48.900 1.00 91.69 89 LEU A C 1
ATOM 665 O O . LEU A 1 89 ? 24.973 -4.103 -49.380 1.00 91.69 89 LEU A O 1
ATOM 669 N N . GLN A 1 90 ? 24.373 -1.948 -49.605 1.00 92.25 90 GLN A N 1
ATOM 670 C CA . GLN A 1 90 ? 23.955 -2.084 -51.003 1.00 92.25 90 GLN A CA 1
ATOM 671 C C . GLN A 1 90 ? 25.083 -2.592 -51.910 1.00 92.25 90 GLN A C 1
ATOM 673 O O . GLN A 1 90 ? 24.860 -3.479 -52.734 1.00 92.25 90 GLN A 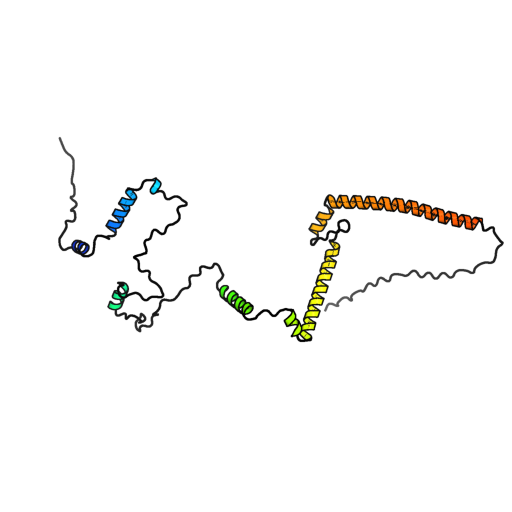O 1
ATOM 678 N N . LYS A 1 91 ? 26.314 -2.090 -51.734 1.00 95.31 91 LYS A N 1
ATOM 679 C CA . LYS A 1 91 ? 27.488 -2.562 -52.492 1.00 95.31 91 LYS A CA 1
ATOM 680 C C . LYS A 1 91 ? 27.846 -4.019 -52.205 1.00 95.31 91 LYS A C 1
ATOM 682 O O . LYS A 1 91 ? 28.359 -4.696 -53.089 1.00 95.31 91 LYS A O 1
ATOM 687 N N . LEU A 1 92 ? 27.563 -4.503 -50.999 1.00 92.12 92 LEU A N 1
ATOM 688 C CA . LEU A 1 92 ? 27.749 -5.904 -50.610 1.00 92.12 92 LEU A CA 1
ATOM 689 C C . LEU A 1 92 ? 26.605 -6.818 -51.090 1.00 92.12 92 LEU A C 1
ATOM 691 O O . LEU A 1 92 ? 26.604 -8.009 -50.790 1.00 92.12 92 LEU A O 1
ATOM 695 N N . GLY A 1 93 ? 25.644 -6.283 -51.849 1.00 90.31 93 GLY A N 1
ATOM 696 C CA . GLY A 1 93 ? 24.537 -7.041 -52.430 1.00 90.31 93 GLY A CA 1
ATOM 697 C C . GLY A 1 93 ? 23.294 -7.127 -51.544 1.00 90.31 93 GLY A C 1
ATOM 698 O O . GLY A 1 93 ? 22.358 -7.855 -51.883 1.00 90.31 93 GLY A O 1
ATOM 699 N N . TRP A 1 94 ? 23.248 -6.389 -50.430 1.00 92.94 94 TRP A N 1
ATOM 700 C CA . TRP A 1 94 ? 22.030 -6.267 -49.633 1.00 92.94 94 TRP A CA 1
ATOM 701 C C . TRP A 1 94 ? 20.999 -5.374 -50.340 1.00 92.94 94 TRP A C 1
ATOM 703 O O . TRP A 1 94 ? 21.337 -4.352 -50.939 1.00 92.94 94 TRP A O 1
ATOM 713 N N . LYS A 1 95 ? 19.722 -5.760 -50.268 1.00 89.81 95 LYS A N 1
ATOM 714 C CA . LYS A 1 95 ? 18.593 -5.026 -50.853 1.00 89.81 95 LYS A CA 1
ATOM 715 C C . LYS A 1 95 ? 17.728 -4.467 -49.729 1.00 89.81 95 LYS A C 1
ATOM 717 O O . LYS A 1 95 ? 17.413 -5.191 -48.788 1.00 89.81 95 LYS A O 1
ATOM 722 N N . ALA A 1 96 ? 17.323 -3.204 -49.850 1.00 87.38 96 ALA A N 1
ATOM 723 C CA . ALA A 1 96 ? 16.448 -2.565 -48.871 1.00 87.38 96 ALA A CA 1
ATOM 724 C C . ALA A 1 96 ? 15.147 -3.371 -48.698 1.00 87.38 96 ALA A C 1
ATOM 726 O O . ALA A 1 96 ? 14.554 -3.810 -49.683 1.00 87.38 96 ALA A O 1
ATOM 727 N N . GLY A 1 97 ? 14.745 -3.603 -47.447 1.00 86.75 97 GLY A N 1
ATOM 728 C CA . GLY A 1 97 ? 13.571 -4.413 -47.098 1.00 86.75 97 GLY A CA 1
ATOM 729 C C . GLY A 1 97 ? 13.786 -5.931 -47.148 1.00 86.75 97 GLY A C 1
ATOM 730 O O . GLY A 1 97 ? 12.855 -6.681 -46.880 1.00 86.75 97 GLY A O 1
ATOM 731 N N . SER A 1 98 ? 14.990 -6.411 -47.480 1.00 89.75 98 SER A N 1
ATOM 732 C CA . SER A 1 98 ? 15.328 -7.838 -47.398 1.00 89.75 98 SER A CA 1
ATOM 733 C C . SER A 1 98 ? 16.078 -8.161 -46.107 1.00 89.75 98 SER A C 1
ATOM 735 O O . SER A 1 98 ? 16.978 -7.424 -45.700 1.00 89.75 98 SER A O 1
ATOM 737 N N . GLY A 1 99 ? 15.760 -9.307 -45.504 1.00 91.19 99 GLY A N 1
ATOM 738 C CA . GLY A 1 99 ? 16.509 -9.844 -44.371 1.00 91.19 99 GLY A CA 1
ATOM 739 C C . GLY A 1 99 ? 17.960 -10.166 -44.742 1.00 91.19 99 GLY A C 1
ATOM 740 O O . GLY A 1 99 ? 18.293 -10.429 -45.902 1.00 91.19 99 GLY A O 1
ATOM 741 N N . LEU A 1 100 ? 18.851 -10.155 -43.751 1.00 90.81 100 LEU A N 1
ATOM 742 C CA . LEU A 1 100 ? 20.249 -10.561 -43.926 1.00 90.81 100 LEU A CA 1
ATOM 743 C C . LEU A 1 100 ? 20.395 -12.096 -43.958 1.00 90.81 100 LEU A C 1
ATOM 745 O O . LEU A 1 100 ? 19.507 -12.839 -43.547 1.00 90.81 100 LEU A O 1
ATOM 749 N N . GLY A 1 101 ? 21.537 -12.593 -44.435 1.00 90.06 101 GLY A N 1
ATOM 750 C CA . GLY A 1 101 ? 21.860 -14.025 -44.466 1.00 90.06 101 GLY A CA 1
ATOM 751 C C . GLY A 1 101 ? 21.725 -14.676 -45.845 1.00 90.06 101 GLY A C 1
ATOM 752 O O . GLY A 1 101 ? 21.186 -14.101 -46.786 1.00 90.06 101 GLY A O 1
ATOM 753 N N . ARG A 1 102 ? 22.244 -15.906 -45.975 1.00 91.62 102 ARG A N 1
ATOM 754 C CA . ARG A 1 102 ? 22.366 -16.635 -47.256 1.00 91.62 102 ARG A CA 1
ATOM 755 C C . ARG A 1 102 ? 21.046 -16.779 -48.027 1.00 91.62 102 ARG A C 1
ATOM 757 O O . ARG A 1 102 ? 21.066 -16.821 -49.252 1.00 91.62 102 ARG A O 1
ATOM 764 N N . ARG A 1 103 ? 19.926 -16.904 -47.316 1.00 91.88 103 ARG A N 1
ATOM 765 C CA . ARG A 1 103 ? 18.566 -17.019 -47.865 1.00 91.88 103 ARG A CA 1
ATOM 766 C C . ARG A 1 103 ? 17.687 -15.826 -47.477 1.00 91.88 103 ARG A C 1
ATOM 768 O O . ARG A 1 103 ? 16.473 -15.948 -47.526 1.00 91.88 103 ARG A O 1
ATOM 775 N N . GLN A 1 104 ? 18.288 -14.707 -47.064 1.00 90.06 104 GLN A N 1
ATOM 776 C CA . GLN A 1 104 ? 17.570 -13.531 -46.560 1.00 90.06 104 GLN A CA 1
ATOM 777 C C . GLN A 1 104 ? 16.662 -13.838 -45.353 1.00 90.06 104 GLN A C 1
ATOM 779 O O . GLN A 1 104 ? 15.612 -13.231 -45.181 1.00 90.06 104 GLN A O 1
ATOM 784 N N . GLN A 1 105 ? 17.061 -14.805 -44.521 1.00 93.25 105 GLN A N 1
ATOM 785 C CA . GLN A 1 105 ? 16.271 -15.301 -43.388 1.00 93.25 105 GLN A CA 1
ATOM 786 C C . GLN A 1 105 ? 16.361 -14.440 -4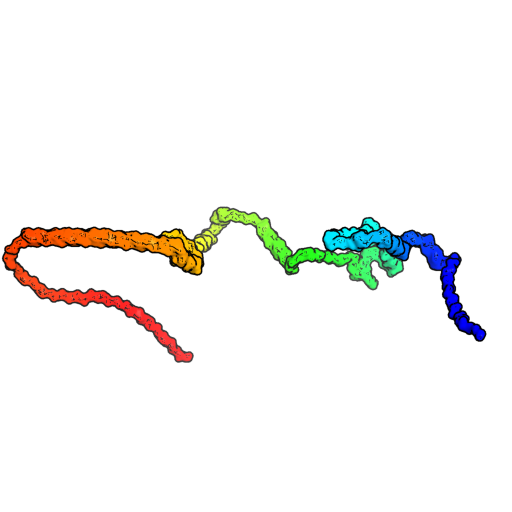2.116 1.00 93.25 105 GLN A C 1
ATOM 788 O O . GLN A 1 105 ? 15.773 -14.786 -41.096 1.00 93.25 105 GLN A O 1
ATOM 793 N N . GLY A 1 106 ? 17.174 -13.386 -42.129 1.00 92.31 106 GLY A N 1
ATOM 794 C CA . GLY A 1 106 ? 17.341 -12.477 -41.003 1.00 92.31 106 GLY A CA 1
ATOM 795 C C . GLY A 1 106 ? 16.104 -11.613 -40.771 1.00 92.31 106 GLY A C 1
ATOM 796 O O . GLY A 1 106 ? 15.320 -11.366 -41.685 1.00 92.31 106 GLY A O 1
ATOM 797 N N . ILE A 1 107 ? 15.962 -11.132 -39.539 1.00 92.06 107 ILE A N 1
ATOM 798 C CA . ILE A 1 107 ? 14.900 -10.201 -39.151 1.00 92.06 107 ILE A CA 1
ATOM 799 C C . ILE A 1 107 ? 15.090 -8.887 -39.932 1.00 92.06 107 ILE A C 1
ATOM 801 O O . ILE A 1 107 ? 16.216 -8.403 -40.057 1.00 92.06 107 ILE A O 1
ATOM 805 N N . ILE A 1 108 ? 14.000 -8.363 -40.501 1.00 90.94 108 ILE A N 1
ATOM 806 C CA . ILE A 1 108 ? 13.994 -7.134 -41.313 1.00 90.94 108 ILE A CA 1
ATOM 807 C C . ILE A 1 108 ? 13.945 -5.899 -40.408 1.00 90.94 108 ILE A C 1
ATOM 809 O O . ILE A 1 108 ? 14.751 -4.987 -40.579 1.00 90.94 108 ILE A O 1
ATOM 813 N N . ASP A 1 109 ? 13.038 -5.908 -39.430 1.00 88.75 109 ASP A N 1
ATOM 814 C CA . ASP A 1 109 ? 12.833 -4.797 -38.505 1.00 88.75 109 ASP A CA 1
ATOM 815 C C . ASP A 1 109 ? 13.620 -5.003 -37.201 1.00 88.75 109 ASP A C 1
ATOM 817 O O . ASP A 1 109 ? 13.730 -6.134 -36.716 1.00 88.75 109 ASP A O 1
ATOM 821 N N . PRO A 1 110 ? 14.163 -3.938 -36.590 1.00 89.50 110 PRO A N 1
ATOM 822 C CA . PRO A 1 110 ? 14.825 -4.041 -35.296 1.00 89.50 110 PRO A CA 1
ATOM 823 C C . PRO A 1 110 ? 13.905 -4.631 -34.218 1.00 89.50 110 PRO A C 1
ATOM 825 O O . PRO A 1 110 ? 12.707 -4.347 -34.168 1.00 89.50 110 PRO A O 1
ATOM 828 N N . ILE A 1 111 ? 14.472 -5.437 -33.317 1.00 90.94 111 ILE A N 1
ATOM 829 C CA . ILE A 1 111 ? 13.729 -5.962 -32.167 1.00 90.94 111 ILE A CA 1
ATOM 830 C C . ILE A 1 111 ? 13.419 -4.794 -31.229 1.00 90.94 111 ILE A C 1
ATOM 832 O O . ILE A 1 111 ? 14.331 -4.146 -30.714 1.00 90.94 111 ILE A O 1
ATOM 836 N N . ARG A 1 112 ? 12.126 -4.544 -31.004 1.00 88.31 112 ARG A N 1
ATOM 837 C CA . ARG A 1 112 ? 11.660 -3.527 -30.061 1.00 88.31 112 ARG A CA 1
ATOM 838 C C . ARG A 1 112 ? 12.009 -3.953 -28.638 1.00 88.31 112 ARG A C 1
ATOM 840 O O . ARG A 1 112 ? 11.793 -5.105 -28.263 1.00 88.31 112 ARG A O 1
ATOM 847 N N . PHE A 1 113 ? 12.541 -3.018 -27.866 1.00 87.00 113 PHE A N 1
ATOM 848 C CA . PHE A 1 113 ? 12.751 -3.176 -26.437 1.00 87.00 113 PHE A CA 1
ATOM 849 C C . PHE A 1 113 ? 12.018 -2.051 -25.720 1.00 87.00 113 PHE A C 1
ATOM 851 O O . PHE A 1 113 ? 12.083 -0.897 -26.139 1.00 87.00 113 PHE A O 1
ATOM 858 N N . ASP A 1 114 ? 11.344 -2.404 -24.636 1.00 84.69 114 ASP A N 1
ATOM 859 C CA . ASP A 1 114 ? 10.723 -1.437 -23.747 1.00 84.69 114 ASP A CA 1
ATOM 860 C C . ASP A 1 114 ? 11.698 -1.173 -22.599 1.00 84.69 114 ASP A C 1
ATOM 862 O O . ASP A 1 114 ? 12.118 -2.097 -21.892 1.00 84.69 114 ASP A O 1
ATOM 866 N N . VAL A 1 115 ? 12.109 0.084 -22.431 1.00 86.62 115 VAL A N 1
ATOM 867 C CA . VAL A 1 115 ? 12.935 0.479 -21.288 1.00 86.62 115 VAL A CA 1
ATOM 868 C C . VAL A 1 115 ? 12.023 0.600 -20.080 1.00 86.62 115 VAL A C 1
ATOM 870 O O . VAL A 1 115 ? 11.098 1.406 -20.058 1.00 86.62 115 VAL A O 1
ATOM 873 N N . LYS A 1 116 ? 12.281 -0.219 -19.062 1.00 85.75 116 LYS A N 1
ATOM 874 C CA . LYS A 1 116 ? 11.533 -0.144 -17.814 1.00 85.75 116 LYS A CA 1
ATOM 875 C C . LYS A 1 116 ? 12.081 0.984 -16.947 1.00 85.75 116 LYS A C 1
ATOM 877 O O . LYS A 1 116 ? 13.127 0.832 -16.324 1.00 85.75 116 LYS A O 1
ATOM 882 N N . GLU A 1 117 ? 11.342 2.081 -16.885 1.00 86.31 117 GLU A N 1
ATOM 883 C CA . GLU A 1 117 ? 11.652 3.211 -15.998 1.00 86.31 117 GLU A CA 1
ATOM 884 C C . GLU A 1 117 ? 11.126 2.987 -14.569 1.00 86.31 117 GLU A C 1
ATOM 886 O O . GLU A 1 117 ? 11.595 3.597 -13.610 1.00 86.31 117 GLU A O 1
ATOM 891 N N . GLU A 1 118 ? 10.164 2.078 -14.403 1.00 86.31 118 GLU A N 1
ATOM 892 C CA . GLU A 1 118 ? 9.529 1.808 -13.118 1.00 86.31 118 GLU A CA 1
ATOM 893 C C . GLU A 1 118 ? 10.313 0.815 -12.249 1.00 86.31 118 GLU A C 1
ATOM 895 O O . GLU A 1 118 ? 10.797 -0.221 -12.706 1.00 86.31 118 GLU A O 1
ATOM 900 N N . VAL A 1 119 ? 10.298 1.053 -10.935 1.00 90.38 119 VAL A N 1
ATOM 901 C CA . VAL A 1 119 ? 10.875 0.154 -9.912 1.00 90.38 119 VAL A CA 1
ATOM 902 C C . VAL A 1 119 ? 9.960 -1.045 -9.611 1.00 90.38 119 VAL A C 1
ATOM 904 O O . VAL A 1 119 ? 10.253 -1.890 -8.766 1.00 90.38 119 VAL A O 1
ATOM 907 N N . LEU A 1 120 ? 8.812 -1.137 -10.283 1.00 90.06 120 LEU A N 1
ATOM 908 C CA . LEU A 1 120 ? 7.840 -2.187 -10.032 1.00 90.06 120 LEU A CA 1
ATOM 909 C C . LEU A 1 120 ? 8.419 -3.572 -10.387 1.00 90.06 120 LEU A C 1
ATOM 911 O O . LEU A 1 120 ? 9.279 -3.705 -11.255 1.00 90.06 120 LEU A O 1
ATOM 915 N N . GLY A 1 121 ? 7.955 -4.643 -9.740 1.00 91.12 121 GLY A N 1
ATOM 916 C CA . GLY A 1 121 ? 8.347 -6.010 -10.103 1.00 91.12 121 GLY A CA 1
ATOM 917 C C . GLY A 1 121 ? 7.946 -6.369 -11.540 1.00 91.12 121 GLY A C 1
ATOM 918 O O . GLY A 1 121 ? 7.020 -5.792 -12.115 1.00 91.12 121 GLY A O 1
ATOM 919 N N . VAL A 1 122 ? 8.643 -7.322 -12.161 1.00 88.31 122 VAL A N 1
ATOM 920 C CA . VAL A 1 122 ? 8.199 -7.889 -13.447 1.00 88.31 122 VAL A CA 1
ATOM 921 C C . VAL A 1 122 ? 6.867 -8.622 -13.223 1.00 88.31 122 VAL A C 1
ATOM 923 O O . VAL A 1 122 ? 6.734 -9.373 -12.262 1.00 88.31 122 VAL A O 1
ATOM 926 N N . GLY A 1 123 ? 5.865 -8.370 -14.072 1.00 87.38 123 GLY A N 1
ATOM 927 C CA . GLY A 1 123 ? 4.535 -8.998 -13.990 1.00 87.38 123 GLY A CA 1
ATOM 928 C C . GLY A 1 123 ? 3.533 -8.341 -13.026 1.00 87.38 123 GLY A C 1
ATOM 929 O O . GLY A 1 123 ? 2.347 -8.678 -13.041 1.00 87.38 123 GLY A O 1
ATOM 930 N N . ALA A 1 124 ? 3.952 -7.368 -12.216 1.00 91.00 124 ALA A N 1
ATOM 931 C CA . ALA A 1 124 ? 3.025 -6.659 -11.334 1.00 91.00 124 ALA A CA 1
ATOM 932 C C . ALA A 1 124 ? 2.093 -5.711 -12.112 1.00 91.00 124 ALA A C 1
ATOM 934 O O . ALA A 1 124 ? 0.903 -5.649 -11.812 1.00 91.00 124 ALA A O 1
ATOM 935 N N . GLU A 1 125 ? 2.586 -5.057 -13.166 1.00 87.31 125 GLU A N 1
ATOM 936 C CA . GLU A 1 125 ? 1.762 -4.212 -14.040 1.00 87.31 125 GLU A CA 1
ATOM 937 C C . GLU A 1 125 ? 0.592 -4.995 -14.658 1.00 87.31 125 GLU A C 1
ATOM 939 O O . GLU A 1 125 ? -0.554 -4.545 -14.612 1.00 87.31 125 GLU A O 1
ATOM 944 N N . SER A 1 126 ? 0.841 -6.212 -15.159 1.00 88.50 126 SER A N 1
ATOM 945 C CA . SER A 1 126 ? -0.219 -7.072 -15.701 1.00 88.50 126 SER A CA 1
ATOM 946 C C . SER A 1 126 ? -1.289 -7.394 -14.662 1.00 88.50 126 SER A C 1
ATOM 948 O O . SER A 1 126 ? -2.477 -7.310 -14.968 1.00 88.50 126 SER A O 1
ATOM 950 N N . HIS A 1 127 ? -0.885 -7.689 -13.424 1.00 90.12 127 HIS A N 1
ATOM 951 C CA . HIS A 1 127 ? -1.819 -7.975 -12.339 1.00 90.12 127 HIS A CA 1
ATOM 952 C C . HIS A 1 127 ? -2.664 -6.747 -11.979 1.00 90.12 127 HIS A C 1
ATOM 954 O O . HIS A 1 127 ? -3.887 -6.842 -11.870 1.00 90.12 127 HIS A O 1
ATOM 960 N N . TYR A 1 128 ? -2.042 -5.572 -11.843 1.00 89.81 128 TYR A N 1
ATOM 961 C CA . TYR A 1 128 ? -2.782 -4.340 -11.566 1.00 89.81 128 TYR A CA 1
ATOM 962 C C . TYR A 1 128 ? -3.730 -3.976 -12.700 1.00 89.81 128 TYR A C 1
ATOM 964 O O . TYR A 1 128 ? -4.858 -3.565 -12.442 1.00 89.81 128 TYR A O 1
ATOM 972 N N . ARG A 1 129 ? -3.323 -4.171 -13.953 1.00 89.62 129 ARG A N 1
ATOM 973 C CA . ARG A 1 129 ? -4.179 -3.923 -15.113 1.00 89.62 129 ARG A CA 1
ATOM 974 C C . ARG A 1 129 ? -5.389 -4.855 -15.138 1.00 89.62 129 ARG A C 1
ATOM 976 O O . ARG A 1 129 ? -6.487 -4.394 -15.436 1.00 89.62 129 ARG A O 1
ATOM 983 N N . GLU A 1 130 ? -5.209 -6.132 -14.814 1.00 90.88 130 GLU A N 1
ATOM 984 C CA . GLU A 1 130 ? -6.300 -7.103 -14.659 1.00 90.88 130 GLU A CA 1
ATOM 985 C C . GLU A 1 130 ? -7.271 -6.660 -13.557 1.00 90.88 130 GLU A C 1
ATOM 987 O O . GLU A 1 130 ? -8.466 -6.524 -13.797 1.00 90.88 130 GLU A O 1
ATOM 992 N N . MET A 1 131 ? -6.759 -6.332 -12.369 1.00 88.25 131 MET A N 1
ATOM 993 C CA . MET A 1 131 ? -7.582 -5.873 -11.244 1.00 88.25 131 MET A CA 1
ATOM 994 C C . MET A 1 131 ? -8.318 -4.567 -11.545 1.00 88.25 131 MET A C 1
ATOM 996 O O . MET A 1 131 ? -9.503 -4.436 -11.233 1.00 88.25 131 MET A O 1
ATOM 1000 N N . SER A 1 132 ? -7.667 -3.622 -12.217 1.00 87.69 132 SER A N 1
ATOM 1001 C CA . SER A 1 132 ? -8.295 -2.378 -12.664 1.00 87.69 132 SER A CA 1
ATOM 1002 C C . SER A 1 132 ? -9.398 -2.642 -13.687 1.00 87.69 132 SER A C 1
ATOM 1004 O O . SER A 1 132 ? -10.471 -2.049 -13.592 1.00 87.69 132 SER A O 1
ATOM 1006 N N . LYS A 1 133 ? -9.198 -3.579 -14.623 1.00 89.25 133 LYS A N 1
ATOM 1007 C CA . LYS A 1 133 ? -10.257 -4.006 -15.551 1.00 89.25 133 LYS A CA 1
ATOM 1008 C C . LYS A 1 133 ? -11.421 -4.640 -14.802 1.00 89.25 133 LYS A C 1
ATOM 1010 O O . LYS A 1 133 ? -12.549 -4.230 -15.027 1.00 89.25 133 LYS A O 1
ATOM 1015 N N . MET A 1 134 ? -11.160 -5.570 -13.885 1.00 80.94 134 MET A N 1
ATOM 1016 C CA . MET A 1 134 ? -12.204 -6.246 -13.106 1.00 80.94 134 MET A CA 1
ATOM 1017 C C . MET A 1 134 ? -13.026 -5.247 -12.287 1.00 80.94 134 MET A C 1
ATOM 1019 O O . MET A 1 134 ? -14.250 -5.256 -12.344 1.00 80.94 134 MET A O 1
ATOM 1023 N N . THR A 1 135 ? -12.361 -4.321 -11.596 1.00 83.19 135 THR A N 1
ATOM 1024 C CA . THR A 1 135 ? -13.030 -3.299 -10.774 1.00 83.19 135 THR A CA 1
ATOM 1025 C C . THR A 1 135 ? -13.767 -2.240 -11.594 1.00 83.19 135 THR A C 1
ATOM 1027 O O . THR A 1 135 ? -14.777 -1.721 -11.128 1.00 83.19 135 THR A O 1
ATOM 1030 N N . THR A 1 136 ? -13.296 -1.927 -12.806 1.00 79.88 136 THR A N 1
ATOM 1031 C CA . THR A 1 136 ? -13.924 -0.923 -13.685 1.00 79.88 136 THR A CA 1
ATOM 1032 C C . THR A 1 136 ? -15.009 -1.520 -14.586 1.00 79.88 136 THR A C 1
ATOM 1034 O O . THR A 1 136 ? -15.924 -0.810 -14.994 1.00 79.88 136 THR A O 1
ATOM 1037 N N . SER A 1 137 ? -14.922 -2.812 -14.914 1.00 75.50 137 SER A N 1
ATOM 1038 C CA . SER A 1 137 ? -15.830 -3.481 -15.857 1.00 75.50 137 SER A CA 1
ATOM 1039 C C . SER A 1 137 ? -17.276 -3.530 -15.373 1.00 75.50 137 SER A C 1
ATOM 1041 O O . SER A 1 137 ? -18.199 -3.409 -16.176 1.00 75.50 137 SER A O 1
ATOM 1043 N N . GLU A 1 138 ? -17.481 -3.644 -14.063 1.00 75.06 138 GLU A N 1
ATOM 1044 C CA . GLU A 1 138 ? -18.806 -3.694 -13.469 1.00 75.06 138 GLU A CA 1
ATOM 1045 C C . GLU A 1 138 ? -19.017 -2.473 -12.583 1.00 75.06 138 GLU A C 1
ATOM 1047 O O . GLU A 1 138 ? -18.275 -2.220 -11.631 1.00 75.06 138 GLU A O 1
ATOM 1052 N N . ARG A 1 139 ? -20.082 -1.710 -12.858 1.00 76.81 139 ARG A N 1
ATOM 1053 C CA . ARG A 1 139 ? -20.548 -0.706 -11.903 1.00 76.81 139 ARG A CA 1
ATOM 1054 C C . ARG A 1 139 ? -20.888 -1.443 -10.613 1.00 76.81 139 ARG A C 1
ATOM 1056 O O . ARG A 1 139 ? -21.814 -2.254 -10.599 1.00 76.81 139 ARG A O 1
ATOM 1063 N N . LYS A 1 140 ? -20.166 -1.141 -9.531 1.00 77.12 140 LYS A N 1
ATOM 1064 C CA . LYS A 1 140 ? -20.479 -1.660 -8.198 1.00 77.12 140 LYS A CA 1
ATOM 1065 C C . LYS A 1 140 ? -21.930 -1.296 -7.876 1.00 77.12 140 LYS A C 1
ATOM 1067 O O . LYS A 1 140 ? -22.237 -0.120 -7.676 1.00 77.12 140 LYS A O 1
ATOM 1072 N N . ARG A 1 141 ? -22.822 -2.292 -7.904 1.00 75.25 141 ARG A N 1
ATOM 1073 C CA . ARG A 1 141 ? -24.239 -2.105 -7.568 1.00 75.25 141 ARG A CA 1
ATOM 1074 C C . ARG A 1 141 ? -24.328 -1.552 -6.154 1.00 75.25 141 ARG A C 1
ATOM 1076 O O . ARG A 1 141 ? -23.539 -1.937 -5.284 1.00 75.25 141 ARG A O 1
ATOM 1083 N N . LEU A 1 142 ? -25.260 -0.631 -5.936 1.00 79.75 142 LEU A N 1
ATOM 1084 C CA . LEU A 1 142 ? -25.517 -0.132 -4.592 1.00 79.75 142 LEU A CA 1
ATOM 1085 C C . LEU A 1 142 ? -25.966 -1.304 -3.714 1.00 79.75 142 LEU A C 1
ATOM 1087 O O . LEU A 1 142 ? -26.666 -2.206 -4.174 1.00 79.75 142 LEU A O 1
ATOM 1091 N N . GLU A 1 143 ? -25.567 -1.298 -2.444 1.00 75.94 143 GLU A N 1
ATOM 1092 C CA . GLU A 1 143 ? -25.902 -2.384 -1.516 1.00 75.94 143 GLU A CA 1
ATOM 1093 C C . GLU A 1 143 ? -27.426 -2.566 -1.393 1.00 75.94 1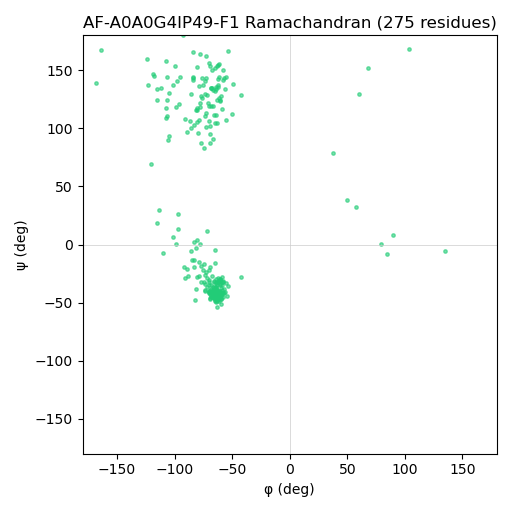43 GLU A C 1
ATOM 1095 O O . GLU A 1 143 ? -27.913 -3.689 -1.305 1.00 75.94 143 GLU A O 1
ATOM 1100 N N . SER A 1 144 ? -28.188 -1.474 -1.518 1.00 80.75 144 SER A N 1
ATOM 1101 C CA . SER A 1 144 ? -29.653 -1.478 -1.582 1.00 80.75 144 SER A CA 1
ATOM 1102 C C . SER A 1 144 ? -30.213 -2.198 -2.815 1.00 80.75 144 SER A C 1
ATOM 1104 O O . SER A 1 144 ? -31.204 -2.912 -2.707 1.00 80.75 144 SER A O 1
ATOM 1106 N N . GLU A 1 145 ? -29.587 -2.060 -3.983 1.00 79.94 145 GLU A N 1
ATOM 1107 C CA . GLU A 1 145 ? -30.005 -2.744 -5.214 1.00 79.94 145 GLU A CA 1
ATOM 1108 C C . GLU A 1 145 ? -29.642 -4.235 -5.186 1.00 79.94 145 GLU A C 1
ATOM 1110 O O . GLU A 1 145 ? -30.374 -5.059 -5.737 1.00 79.94 145 GLU A O 1
ATOM 1115 N N . SER A 1 146 ? -28.535 -4.596 -4.525 1.00 77.38 146 SER A N 1
ATOM 1116 C CA . SER A 1 146 ? -28.171 -5.995 -4.263 1.00 77.38 146 SER A CA 1
ATOM 1117 C C . SER A 1 146 ? -29.213 -6.657 -3.362 1.00 77.38 146 SER A C 1
ATOM 1119 O O . SER A 1 146 ? -29.784 -7.678 -3.731 1.00 77.38 146 SER A O 1
ATOM 1121 N N . GLN A 1 147 ? -29.564 -6.013 -2.245 1.00 76.88 147 GLN A N 1
ATOM 1122 C CA . GLN A 1 147 ? -30.506 -6.560 -1.264 1.00 76.88 147 GLN A CA 1
ATOM 1123 C C . GLN A 1 147 ? -31.907 -6.835 -1.833 1.00 76.88 147 GLN A C 1
ATOM 1125 O O . GLN A 1 147 ? -32.568 -7.759 -1.363 1.00 76.88 147 GLN A O 1
ATOM 1130 N N . LEU A 1 148 ? -32.352 -6.069 -2.837 1.00 79.38 148 LEU A N 1
ATOM 1131 C CA . LEU A 1 148 ? -33.660 -6.240 -3.486 1.00 79.38 148 LEU A CA 1
ATOM 1132 C C . LEU A 1 148 ? -33.688 -7.367 -4.530 1.00 79.38 148 LEU A C 1
ATOM 1134 O O . LEU A 1 148 ? -34.742 -7.951 -4.759 1.00 79.38 148 LEU A O 1
ATOM 1138 N N . ASN A 1 149 ? -32.550 -7.665 -5.164 1.00 73.75 149 ASN A N 1
ATOM 1139 C CA . ASN A 1 149 ? -32.437 -8.706 -6.195 1.00 73.75 149 ASN A CA 1
ATOM 1140 C C . ASN A 1 149 ? -31.880 -10.036 -5.650 1.00 73.75 149 ASN A C 1
ATOM 1142 O O . ASN A 1 149 ? -31.687 -10.984 -6.411 1.00 73.75 149 ASN A O 1
ATOM 1146 N N . GLU A 1 150 ? -31.582 -10.099 -4.351 1.00 78.81 150 GLU A N 1
ATOM 1147 C CA . GLU A 1 150 ? -31.037 -11.284 -3.695 1.00 78.81 150 GLU A CA 1
ATOM 1148 C C . GLU A 1 150 ? -32.111 -12.357 -3.478 1.00 78.81 150 GLU A C 1
ATOM 1150 O O . GLU A 1 150 ? -33.243 -12.094 -3.071 1.00 78.81 150 GLU A O 1
ATOM 1155 N N . THR A 1 151 ? -31.730 -13.606 -3.743 1.00 89.69 151 THR A N 1
ATOM 1156 C CA . THR A 1 151 ? -32.563 -14.776 -3.431 1.00 89.69 151 THR A CA 1
ATOM 1157 C C . THR A 1 151 ? -32.772 -14.890 -1.910 1.00 89.69 151 THR A C 1
ATOM 1159 O O . THR A 1 151 ? -31.910 -14.453 -1.139 1.00 89.69 151 THR A O 1
ATOM 1162 N N . PRO A 1 152 ? -33.874 -15.502 -1.431 1.00 85.00 152 PRO A N 1
ATOM 1163 C CA . PRO A 1 152 ? -34.134 -15.624 0.009 1.00 85.00 152 PRO A CA 1
ATOM 1164 C C . PRO A 1 152 ? -33.022 -16.379 0.761 1.00 85.00 152 PRO A C 1
ATOM 1166 O O . PRO A 1 152 ? -32.758 -16.094 1.926 1.00 85.00 152 PRO A O 1
ATOM 1169 N N . GLU A 1 153 ? -32.315 -17.291 0.090 1.00 84.50 153 GLU A N 1
ATOM 1170 C CA . GLU A 1 153 ? -31.172 -18.019 0.651 1.00 84.50 153 GLU A CA 1
ATOM 1171 C C . GLU A 1 153 ? -29.945 -17.111 0.863 1.00 84.50 153 GLU A C 1
ATOM 1173 O O . GLU A 1 153 ? -29.308 -17.148 1.915 1.00 84.50 153 GLU A O 1
ATOM 1178 N N . GLN A 1 154 ? -29.652 -16.218 -0.087 1.00 84.06 154 GLN A N 1
ATOM 1179 C CA . GLN A 1 154 ? -28.585 -15.218 0.053 1.00 84.06 154 GLN A CA 1
ATOM 1180 C C . GLN A 1 154 ? -28.912 -14.187 1.142 1.00 84.06 154 GLN A C 1
ATOM 1182 O O . GLN A 1 154 ? -28.030 -13.800 1.915 1.00 84.06 154 GLN A O 1
ATOM 1187 N N . ALA A 1 155 ? -30.188 -13.808 1.267 1.00 86.00 155 ALA A N 1
ATOM 1188 C CA . ALA A 1 155 ? -30.651 -12.946 2.349 1.00 86.00 155 ALA A CA 1
ATOM 1189 C C . ALA A 1 155 ? -30.427 -13.588 3.730 1.00 86.00 155 ALA A C 1
ATOM 1191 O O . ALA A 1 155 ? -29.914 -12.917 4.628 1.00 86.00 155 ALA A O 1
ATOM 1192 N N . ALA A 1 156 ? -30.709 -14.888 3.873 1.00 90.88 156 ALA A N 1
ATOM 1193 C CA . ALA A 1 156 ? -30.454 -15.636 5.104 1.00 90.88 156 ALA A CA 1
ATOM 1194 C C . ALA A 1 156 ? -28.953 -15.720 5.442 1.00 90.88 156 ALA A C 1
ATOM 1196 O O . ALA A 1 156 ? -28.571 -15.564 6.601 1.00 90.88 156 ALA A O 1
ATOM 1197 N N . VAL A 1 157 ? -28.074 -15.890 4.446 1.00 91.62 157 VAL A N 1
ATOM 1198 C CA . VAL A 1 157 ? -26.611 -15.865 4.655 1.00 91.62 157 VAL A CA 1
ATOM 1199 C C . VAL A 1 157 ? -26.136 -14.490 5.134 1.00 91.62 157 VAL A C 1
ATOM 1201 O O . VAL A 1 157 ? -25.292 -14.401 6.031 1.00 91.62 157 VAL A O 1
ATOM 1204 N N . ARG A 1 158 ? -26.676 -13.404 4.572 1.00 87.25 158 ARG A N 1
ATOM 1205 C CA . ARG A 1 158 ? -26.359 -12.035 5.003 1.00 87.25 158 ARG A CA 1
ATOM 1206 C C . ARG A 1 158 ? -26.822 -11.783 6.432 1.00 87.25 158 ARG A C 1
ATOM 1208 O O . ARG A 1 158 ? -26.060 -11.226 7.219 1.00 87.25 158 ARG A O 1
ATOM 1215 N N . GLU A 1 159 ? -28.039 -12.203 6.760 1.00 88.50 159 GLU A N 1
ATOM 1216 C CA . GLU A 1 159 ? -28.600 -12.090 8.104 1.00 88.50 159 GLU A CA 1
ATOM 1217 C C . GLU A 1 159 ? -27.779 -12.899 9.112 1.00 88.50 159 GLU A C 1
ATOM 1219 O O . GLU A 1 159 ? -27.349 -12.342 10.119 1.00 88.50 159 GLU A O 1
ATOM 1224 N N . ALA A 1 160 ? -27.428 -14.148 8.794 1.00 94.56 160 ALA A N 1
ATOM 1225 C CA . ALA A 1 160 ? -26.556 -14.974 9.625 1.00 94.56 160 ALA A CA 1
ATOM 1226 C C . ALA A 1 160 ? -25.167 -14.342 9.811 1.00 94.56 160 ALA A C 1
ATOM 1228 O O . ALA A 1 160 ? -24.621 -14.341 10.913 1.00 94.56 160 ALA A O 1
ATOM 1229 N N . LYS A 1 161 ? -24.587 -13.745 8.761 1.00 94.19 161 LYS A N 1
ATOM 1230 C CA . LYS A 1 161 ? -23.306 -13.027 8.851 1.00 94.19 161 LYS A CA 1
ATOM 1231 C C . LYS A 1 161 ? -23.425 -11.741 9.674 1.00 94.19 161 LYS A C 1
ATOM 1233 O O . LYS A 1 161 ? -22.507 -11.415 10.426 1.00 94.19 161 LYS A O 1
ATOM 1238 N N . ALA A 1 162 ? -24.530 -11.010 9.552 1.00 94.12 162 ALA A N 1
ATOM 1239 C CA . ALA A 1 162 ? -24.811 -9.829 10.364 1.00 94.12 162 ALA A CA 1
ATOM 1240 C C . ALA A 1 162 ? -25.008 -10.212 11.837 1.00 94.12 162 ALA A C 1
ATOM 1242 O O . ALA A 1 162 ? -24.489 -9.534 12.721 1.00 94.12 162 ALA A O 1
ATOM 1243 N N . GLU A 1 163 ? -25.678 -11.331 12.107 1.00 95.25 163 GLU A N 1
ATOM 1244 C CA . GLU A 1 163 ? -25.820 -11.888 13.447 1.00 95.25 163 GLU A CA 1
ATOM 1245 C C . GLU A 1 163 ? -24.465 -12.329 14.013 1.00 95.25 163 GLU A C 1
ATOM 1247 O O . GLU A 1 163 ? -24.137 -11.993 15.148 1.00 95.25 163 GLU A O 1
ATOM 1252 N N . GLN A 1 164 ? -23.629 -12.999 13.216 1.00 94.50 164 GLN A N 1
ATOM 1253 C CA . GLN A 1 164 ? -22.265 -13.356 13.616 1.00 94.50 164 GLN A CA 1
ATOM 1254 C C . GLN A 1 164 ? -21.425 -12.123 13.956 1.00 94.50 164 GLN A C 1
ATOM 1256 O O . GLN A 1 164 ? -20.735 -12.134 14.973 1.00 94.50 164 GLN A O 1
ATOM 1261 N N . ARG A 1 165 ? -21.506 -11.053 13.157 1.00 95.06 165 ARG A N 1
ATOM 1262 C CA . ARG A 1 165 ? -20.825 -9.784 13.459 1.00 95.06 165 ARG A CA 1
ATOM 1263 C C . ARG A 1 165 ? -21.339 -9.163 14.755 1.00 95.06 165 ARG A C 1
ATOM 1265 O O . ARG A 1 165 ? -20.532 -8.834 15.607 1.00 95.06 165 ARG A O 1
ATOM 1272 N N . ARG A 1 166 ? -22.659 -9.117 14.968 1.00 96.25 166 ARG A N 1
ATOM 1273 C CA . ARG A 1 166 ? -23.247 -8.632 16.231 1.00 96.25 166 ARG A CA 1
ATOM 1274 C C . ARG A 1 166 ? -22.775 -9.442 17.438 1.00 96.25 166 ARG A C 1
ATOM 1276 O O . ARG A 1 166 ? -22.471 -8.859 18.471 1.00 96.25 166 ARG A O 1
ATOM 1283 N N . ARG A 1 167 ? -22.689 -10.770 17.308 1.00 97.19 167 ARG A N 1
ATOM 1284 C CA . ARG A 1 167 ? -22.156 -11.650 18.361 1.00 97.19 167 ARG A CA 1
ATOM 1285 C C . ARG A 1 167 ? -20.671 -11.384 18.616 1.00 97.19 167 ARG A C 1
ATOM 1287 O O . ARG A 1 167 ? -20.261 -11.336 19.767 1.00 97.19 167 ARG A O 1
ATOM 1294 N N . GLN A 1 168 ? -19.871 -11.183 17.568 1.00 96.19 168 GLN A N 1
ATOM 1295 C CA . GLN A 1 168 ? -18.462 -10.797 17.709 1.00 96.19 168 GLN A CA 1
ATOM 1296 C C . GLN A 1 168 ? -18.320 -9.441 18.406 1.00 96.19 168 GLN A C 1
ATOM 1298 O O . GLN A 1 168 ? -17.529 -9.333 19.334 1.00 96.19 168 GLN A O 1
ATOM 1303 N N . ASP A 1 169 ? -19.117 -8.445 18.021 1.00 95.19 169 ASP A N 1
ATOM 1304 C CA . ASP A 1 169 ? -19.094 -7.111 18.627 1.00 95.19 169 ASP A CA 1
ATOM 1305 C C . ASP A 1 169 ? -19.505 -7.156 20.108 1.00 95.19 169 ASP A C 1
ATOM 1307 O O . ASP A 1 169 ? -18.873 -6.501 20.935 1.00 95.19 169 ASP A O 1
ATOM 1311 N N . GLN A 1 170 ? -20.508 -7.970 20.464 1.00 95.44 170 GLN A N 1
ATOM 1312 C CA . GLN A 1 170 ? -20.886 -8.221 21.861 1.00 95.44 170 GLN A CA 1
ATOM 1313 C C . GLN A 1 170 ? -19.747 -8.876 22.642 1.00 95.44 170 GLN A C 1
ATOM 1315 O O . GLN A 1 170 ? -19.394 -8.388 23.709 1.00 95.44 170 GLN A O 1
ATOM 1320 N N . ASN A 1 171 ? -19.110 -9.910 22.085 1.00 95.56 171 ASN A N 1
ATOM 1321 C CA . ASN A 1 171 ? -17.968 -10.559 22.729 1.00 95.56 171 ASN A CA 1
ATOM 1322 C C . ASN A 1 171 ? -16.807 -9.575 22.943 1.00 95.56 171 ASN A C 1
ATOM 1324 O O . ASN A 1 171 ? -16.234 -9.535 24.027 1.00 95.56 171 ASN A O 1
ATOM 1328 N N . VAL A 1 172 ? -16.491 -8.742 21.945 1.00 93.31 172 VAL A N 1
ATOM 1329 C CA . VAL A 1 172 ? -15.463 -7.695 22.071 1.00 93.31 172 VAL A CA 1
ATOM 1330 C C . VAL A 1 172 ? -15.861 -6.682 23.146 1.00 93.31 172 VAL A C 1
ATOM 1332 O O . VAL A 1 172 ? -15.031 -6.279 23.958 1.00 93.31 172 VAL A O 1
ATOM 1335 N N . GLN A 1 173 ? -17.129 -6.273 23.201 1.00 90.62 173 GLN A N 1
ATOM 1336 C CA . GLN A 1 173 ? -17.618 -5.345 24.219 1.00 90.62 173 GLN A CA 1
ATOM 1337 C C . GLN A 1 173 ? -17.544 -5.944 25.632 1.00 90.62 173 GLN A C 1
ATOM 1339 O O . GLN A 1 173 ? -17.157 -5.241 26.570 1.00 90.62 173 GLN A O 1
ATOM 1344 N N . ASP A 1 174 ? -17.869 -7.225 25.777 1.00 91.50 174 ASP A N 1
ATOM 1345 C CA . ASP A 1 174 ? -17.785 -7.965 27.034 1.00 91.50 174 ASP A CA 1
ATOM 1346 C C . ASP A 1 174 ? -16.327 -8.137 27.480 1.00 91.50 174 ASP A C 1
ATOM 1348 O O . ASP A 1 174 ? -16.010 -7.894 28.648 1.00 91.50 174 ASP A O 1
ATOM 1352 N N . GLU A 1 175 ? -15.413 -8.446 26.558 1.00 90.88 175 GLU A N 1
ATOM 1353 C CA . GLU A 1 175 ? -13.970 -8.485 26.826 1.00 90.88 175 GLU A CA 1
ATOM 1354 C C . GLU A 1 175 ? -13.440 -7.120 27.301 1.00 90.88 175 GLU A C 1
ATOM 1356 O O . GLU A 1 175 ? -12.731 -7.036 28.311 1.00 90.88 175 GLU A O 1
ATOM 1361 N N . LEU A 1 176 ? -13.837 -6.035 26.629 1.00 91.50 176 LEU A N 1
ATOM 1362 C CA . LEU A 1 176 ? -13.428 -4.665 26.959 1.00 91.50 176 LEU A CA 1
ATOM 1363 C C . LEU A 1 176 ? -14.121 -4.104 28.212 1.00 91.50 176 LEU A C 1
ATOM 1365 O O . LEU A 1 176 ? -13.637 -3.126 28.790 1.00 91.50 176 LEU A O 1
ATOM 1369 N N . SER A 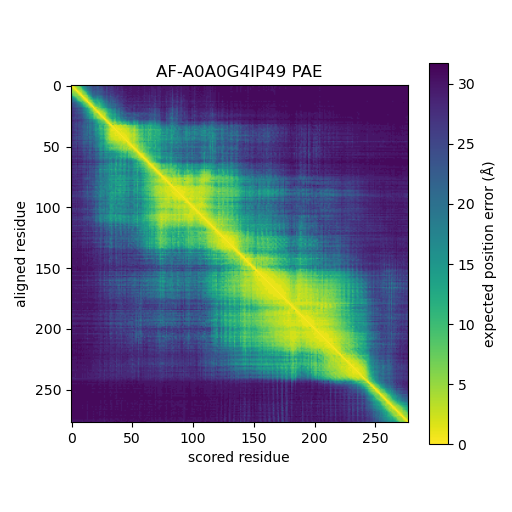1 177 ? -15.220 -4.708 28.676 1.00 88.94 177 SER A N 1
ATOM 1370 C CA . SER A 1 177 ? -15.918 -4.282 29.899 1.00 88.94 177 SER A CA 1
ATOM 1371 C C . SER A 1 177 ? -15.006 -4.343 31.134 1.00 88.94 177 SER A C 1
ATOM 1373 O O . SER A 1 177 ? -15.076 -3.466 31.998 1.00 88.94 177 SER A O 1
ATOM 1375 N N . ASN A 1 178 ? -14.070 -5.299 31.163 1.00 87.69 178 ASN A N 1
ATOM 1376 C CA . ASN A 1 178 ? -13.075 -5.462 32.227 1.00 87.69 178 ASN A CA 1
ATOM 1377 C C . ASN A 1 178 ? -12.016 -4.346 32.238 1.00 87.69 178 ASN A C 1
ATOM 1379 O O . ASN A 1 178 ? -11.393 -4.082 33.266 1.00 87.69 178 ASN A O 1
ATOM 1383 N N . LEU A 1 179 ? -11.823 -3.667 31.106 1.00 94.56 179 LEU A N 1
ATOM 1384 C CA . LEU A 1 179 ? -10.876 -2.566 30.922 1.00 94.56 179 LEU A CA 1
ATOM 1385 C C . LEU A 1 179 ? -11.557 -1.195 31.058 1.00 94.56 179 LEU A C 1
ATOM 1387 O O . LEU A 1 179 ? -11.109 -0.197 30.487 1.00 94.56 179 LEU A O 1
ATOM 1391 N N . ARG A 1 180 ? -12.663 -1.126 31.807 1.00 93.12 180 ARG A N 1
ATOM 1392 C CA . ARG A 1 180 ? -13.385 0.116 32.084 1.00 93.12 180 ARG A CA 1
ATOM 1393 C C . ARG A 1 180 ? -13.168 0.578 33.519 1.00 93.12 180 ARG A C 1
ATOM 1395 O O . ARG A 1 180 ? -13.534 -0.095 34.478 1.00 93.12 180 ARG A O 1
ATOM 1402 N N . CYS A 1 181 ? -12.701 1.813 33.669 1.00 92.62 181 CYS A N 1
ATOM 1403 C CA . CYS A 1 181 ? -12.666 2.480 34.962 1.00 92.62 181 CYS A CA 1
ATOM 1404 C C . CYS A 1 181 ? -14.047 3.056 35.315 1.00 92.62 181 CYS A C 1
ATOM 1406 O O . CYS A 1 181 ? -14.532 3.972 34.647 1.00 92.62 181 CYS A O 1
ATOM 1408 N N . THR A 1 182 ? -14.663 2.586 36.401 1.00 89.75 182 THR A N 1
ATOM 1409 C CA . THR A 1 182 ? -15.971 3.077 36.883 1.00 89.75 182 THR A CA 1
ATOM 1410 C C . THR A 1 182 ? -15.906 4.462 37.536 1.00 89.75 182 THR A C 1
ATOM 1412 O O . THR A 1 182 ? -16.885 5.201 37.503 1.00 89.75 182 THR A O 1
ATOM 1415 N N . LEU A 1 183 ? -14.756 4.851 38.098 1.00 90.69 183 LEU A N 1
ATOM 1416 C CA . LEU A 1 183 ? -14.568 6.152 38.762 1.00 90.69 183 LEU A CA 1
ATOM 1417 C C . LEU A 1 183 ? -14.388 7.307 37.770 1.00 90.69 183 LEU A C 1
ATOM 1419 O O . LEU A 1 183 ? -14.777 8.444 38.049 1.00 90.69 183 LEU A O 1
ATOM 1423 N N . CYS A 1 184 ? -13.781 7.007 36.622 1.00 90.00 184 CYS A N 1
ATOM 1424 C CA . CYS A 1 184 ? -13.452 7.981 35.587 1.00 90.00 184 CYS A CA 1
ATOM 1425 C C . CYS A 1 184 ? -14.300 7.817 34.316 1.00 90.00 184 CYS A C 1
ATOM 1427 O O . CYS A 1 184 ? -14.201 8.663 33.435 1.00 90.00 184 CYS A O 1
ATOM 1429 N N . ASN A 1 185 ? -15.119 6.760 34.213 1.00 89.62 185 ASN A N 1
ATOM 1430 C CA . ASN A 1 185 ? -15.887 6.396 33.014 1.00 89.62 185 ASN A CA 1
ATOM 1431 C C . ASN A 1 185 ? -15.034 6.356 31.732 1.00 89.62 185 ASN A C 1
ATOM 1433 O O . ASN A 1 185 ? -15.487 6.751 30.662 1.00 89.62 185 ASN A O 1
ATOM 1437 N N . LYS A 1 186 ? -13.795 5.863 31.847 1.00 91.06 186 LYS A N 1
ATOM 1438 C CA . LYS A 1 186 ? -12.870 5.683 30.720 1.00 91.06 186 LYS A CA 1
ATOM 1439 C C . LYS A 1 186 ? -12.784 4.204 30.354 1.00 91.06 186 LYS A C 1
ATOM 1441 O O . LYS A 1 186 ? -12.613 3.369 31.243 1.00 91.06 186 LYS A O 1
ATOM 1446 N N . GLN A 1 187 ? -12.935 3.897 29.068 1.00 92.38 187 GLN A N 1
ATOM 1447 C CA . GLN A 1 187 ? -12.742 2.563 28.496 1.00 92.38 187 GLN A CA 1
ATOM 1448 C C . GLN A 1 187 ? -11.384 2.504 27.804 1.00 92.38 187 GLN A C 1
ATOM 1450 O O . GLN A 1 187 ? -11.010 3.443 27.102 1.00 92.38 187 GLN A O 1
ATOM 1455 N N . TYR A 1 188 ? -10.669 1.403 28.004 1.00 93.50 188 TYR A N 1
ATOM 1456 C CA . TYR A 1 188 ? -9.349 1.170 27.431 1.00 93.50 188 TYR A CA 1
ATOM 1457 C C . TYR A 1 188 ? -9.385 -0.051 26.519 1.00 93.50 188 TYR A C 1
ATOM 1459 O O . TYR A 1 188 ? -10.125 -0.998 26.771 1.00 93.50 188 TYR A O 1
ATOM 1467 N N . THR A 1 189 ? -8.586 -0.021 25.452 1.00 91.38 189 THR A N 1
ATOM 1468 C CA . THR A 1 189 ? -8.517 -1.128 24.482 1.00 91.38 189 THR A CA 1
ATOM 1469 C C . THR A 1 189 ? -7.445 -2.148 24.849 1.00 91.38 189 THR A C 1
ATOM 1471 O O . THR A 1 189 ? -7.585 -3.330 24.550 1.00 91.38 189 THR A O 1
ATOM 1474 N N . LYS A 1 190 ? -6.382 -1.708 25.535 1.00 93.88 190 LYS A N 1
ATOM 1475 C CA . LYS A 1 190 ? -5.269 -2.556 25.971 1.00 93.88 190 LYS A CA 1
ATOM 1476 C C . LYS A 1 190 ? -5.157 -2.574 27.489 1.00 93.88 190 LYS A C 1
ATOM 1478 O O . LYS A 1 190 ? -5.323 -1.552 28.153 1.00 93.88 190 LYS A O 1
ATOM 1483 N N . ALA A 1 191 ? -4.767 -3.726 28.031 1.00 92.50 191 ALA A N 1
ATOM 1484 C CA . ALA A 1 191 ? -4.574 -3.909 29.468 1.00 92.50 191 ALA A CA 1
ATOM 1485 C C . ALA A 1 191 ? -3.509 -2.966 30.062 1.00 92.50 191 ALA A C 1
ATOM 1487 O O . ALA A 1 191 ? -3.696 -2.439 31.154 1.00 92.50 191 ALA A O 1
ATOM 1488 N N . ILE A 1 192 ? -2.424 -2.703 29.325 1.00 94.06 192 ILE A N 1
ATOM 1489 C CA . ILE A 1 192 ? -1.321 -1.839 29.783 1.00 94.06 192 ILE A CA 1
ATOM 1490 C C . ILE A 1 192 ? -1.788 -0.384 29.935 1.00 94.06 192 ILE A C 1
ATOM 1492 O O . ILE A 1 192 ? -1.478 0.274 30.924 1.00 94.06 192 ILE A O 1
ATOM 1496 N N . GLU A 1 193 ? -2.579 0.111 28.980 1.00 93.06 193 GLU A N 1
ATOM 1497 C CA . GLU A 1 193 ? -3.137 1.468 29.022 1.00 93.06 193 GLU A CA 1
ATOM 1498 C C . GLU A 1 193 ? -4.091 1.634 30.215 1.00 93.06 193 GLU A C 1
ATOM 1500 O O . GLU A 1 193 ? -4.094 2.673 30.877 1.00 93.06 193 GLU A O 1
ATOM 1505 N N . TYR A 1 194 ? -4.856 0.583 30.532 1.00 95.06 194 TYR A N 1
ATOM 1506 C CA . TYR A 1 194 ? -5.725 0.564 31.704 1.00 95.06 194 TYR A CA 1
ATOM 1507 C C . TYR A 1 194 ? -4.934 0.597 33.018 1.00 95.06 194 TYR A C 1
ATOM 1509 O O . TYR A 1 194 ? -5.258 1.384 33.904 1.00 95.06 194 TYR A O 1
ATOM 1517 N N . GLN A 1 195 ? -3.870 -0.199 33.139 1.00 93.00 195 GLN A N 1
ATOM 1518 C CA . GLN A 1 195 ? -3.005 -0.197 34.324 1.00 93.00 195 GLN A CA 1
ATOM 1519 C C . GLN A 1 195 ? -2.336 1.166 34.536 1.00 93.00 195 GLN A C 1
ATOM 1521 O O . GLN A 1 195 ? -2.418 1.725 35.627 1.00 93.00 195 GLN A O 1
ATOM 1526 N N . ALA A 1 196 ? -1.785 1.761 33.475 1.00 95.31 196 ALA A N 1
ATOM 1527 C CA . ALA A 1 196 ? -1.202 3.100 33.536 1.00 95.31 196 ALA A CA 1
ATOM 1528 C C . ALA A 1 196 ? -2.221 4.163 33.985 1.00 95.31 196 ALA A C 1
ATOM 1530 O O . ALA A 1 196 ? -1.882 5.098 34.712 1.00 95.31 196 ALA A O 1
ATOM 1531 N N . HIS A 1 197 ? -3.491 4.018 33.593 1.00 94.44 197 HIS A N 1
ATOM 1532 C CA . HIS A 1 197 ? -4.551 4.875 34.108 1.00 94.44 197 HIS A CA 1
ATOM 1533 C C . HIS A 1 197 ? -4.789 4.685 35.608 1.00 94.44 197 HIS A C 1
ATOM 1535 O O . HIS A 1 197 ? -4.922 5.689 36.308 1.00 94.44 197 HIS A O 1
ATOM 1541 N N . LEU A 1 198 ? -4.844 3.446 36.103 1.00 92.25 198 LEU A N 1
ATOM 1542 C CA . LEU A 1 198 ? -5.048 3.173 37.530 1.00 92.25 198 LEU A CA 1
ATOM 1543 C C . LEU A 1 198 ? -3.927 3.764 38.399 1.00 92.25 198 LEU A C 1
ATOM 1545 O O . LEU A 1 198 ? -4.200 4.264 39.489 1.00 92.25 198 LEU A O 1
ATOM 1549 N N . ASP A 1 199 ? -2.699 3.794 37.886 1.00 93.19 199 ASP A N 1
ATOM 1550 C CA . ASP A 1 199 ? -1.546 4.353 38.600 1.00 93.19 199 ASP A CA 1
ATOM 1551 C C . ASP A 1 199 ? -1.428 5.881 38.467 1.00 93.19 199 ASP A C 1
ATOM 1553 O O . ASP A 1 199 ? -0.698 6.526 39.226 1.00 93.19 199 ASP A O 1
ATOM 1557 N N . SER A 1 200 ? -2.174 6.494 37.540 1.00 93.00 200 SER A N 1
ATOM 1558 C CA . SER A 1 200 ? -2.119 7.939 37.309 1.00 93.00 200 SER A CA 1
ATOM 1559 C C . SER A 1 200 ? -2.555 8.746 38.538 1.00 93.00 200 SER A C 1
ATOM 1561 O O . SER A 1 200 ? -3.499 8.399 39.256 1.00 93.00 200 SER A O 1
ATOM 1563 N N . TYR A 1 201 ? -1.871 9.870 38.765 1.00 94.12 201 TYR A N 1
ATOM 1564 C CA . TYR A 1 201 ? -2.125 10.768 39.894 1.00 94.12 201 TYR A CA 1
ATOM 1565 C C . TYR A 1 201 ? -3.594 11.220 39.967 1.00 94.12 201 TYR A C 1
ATOM 1567 O O . TYR A 1 201 ? -4.213 11.142 41.030 1.00 94.12 201 TYR A O 1
ATOM 1575 N N . ASP A 1 202 ? -4.185 11.597 38.829 1.00 89.75 202 ASP A N 1
ATOM 1576 C CA . ASP A 1 202 ? -5.585 12.025 38.742 1.00 89.75 202 ASP A CA 1
ATOM 1577 C C . ASP A 1 202 ? -6.572 10.913 39.112 1.00 89.75 202 ASP A C 1
ATOM 1579 O O . ASP A 1 202 ? -7.565 11.161 39.805 1.00 89.75 202 ASP A O 1
ATOM 1583 N N . HIS A 1 203 ? -6.306 9.672 38.685 1.00 93.94 203 HIS A N 1
ATOM 1584 C CA . HIS A 1 203 ? -7.142 8.529 39.047 1.00 93.94 203 HIS A CA 1
ATOM 1585 C C . HIS A 1 203 ? -7.057 8.243 40.550 1.00 93.94 203 HIS A C 1
ATOM 1587 O O . HIS A 1 203 ? -8.087 8.096 41.211 1.00 93.94 203 HIS A O 1
ATOM 1593 N N . ASN A 1 204 ? -5.848 8.237 41.112 1.00 92.88 204 ASN A N 1
ATOM 1594 C CA . ASN A 1 204 ? -5.631 8.007 42.538 1.00 92.88 204 ASN A CA 1
ATOM 1595 C C . ASN A 1 204 ? -6.257 9.101 43.415 1.00 92.88 204 ASN A C 1
ATOM 1597 O O . ASN A 1 204 ? -6.839 8.790 44.458 1.00 92.88 204 ASN A O 1
ATOM 1601 N N . HIS A 1 205 ? -6.232 10.363 42.980 1.00 93.12 205 HIS A N 1
ATOM 1602 C CA . HIS A 1 205 ? -6.963 11.431 43.661 1.00 93.12 205 HIS A CA 1
ATOM 1603 C C . HIS A 1 205 ? -8.472 11.216 43.587 1.00 93.12 205 HIS A C 1
ATOM 1605 O O . HIS A 1 205 ? -9.150 11.246 44.616 1.00 93.12 205 HIS A O 1
ATOM 1611 N N . ARG A 1 206 ? -9.007 10.937 42.393 1.00 93.19 206 ARG A N 1
ATOM 1612 C CA . ARG A 1 206 ? -10.436 10.649 42.200 1.00 93.19 206 ARG A CA 1
ATOM 1613 C C . ARG A 1 206 ? -10.902 9.483 43.076 1.00 93.19 206 ARG A C 1
ATOM 1615 O O . ARG A 1 206 ? -11.981 9.564 43.661 1.00 93.19 206 ARG A O 1
ATOM 1622 N N . LYS A 1 207 ? -10.082 8.436 43.192 1.00 94.50 207 LYS A N 1
ATOM 1623 C CA . LYS A 1 207 ? -10.313 7.271 44.050 1.00 94.50 207 LYS A CA 1
ATOM 1624 C C . LYS A 1 207 ? -10.356 7.657 45.526 1.00 94.50 207 LYS A C 1
ATOM 1626 O O . LYS A 1 207 ? -11.374 7.421 46.166 1.00 94.50 207 LYS A O 1
ATOM 1631 N N . ARG A 1 208 ? -9.328 8.350 46.029 1.00 92.50 208 ARG A N 1
ATOM 1632 C CA . ARG A 1 208 ? -9.288 8.826 47.425 1.00 92.50 208 ARG A CA 1
ATOM 1633 C C . ARG A 1 208 ? -10.485 9.715 47.770 1.00 92.50 208 ARG A C 1
ATOM 1635 O O . ARG A 1 208 ? -11.086 9.541 48.822 1.00 92.50 208 ARG A O 1
ATOM 1642 N N . PHE A 1 209 ? -10.890 10.620 46.877 1.00 90.12 209 PHE A N 1
ATOM 1643 C CA . PHE A 1 209 ? -12.082 11.449 47.095 1.00 90.12 209 PHE A CA 1
ATOM 1644 C C . PHE A 1 209 ? -13.381 10.637 47.123 1.00 90.12 209 PHE A C 1
ATOM 1646 O O . PHE A 1 209 ? -14.286 10.948 47.898 1.00 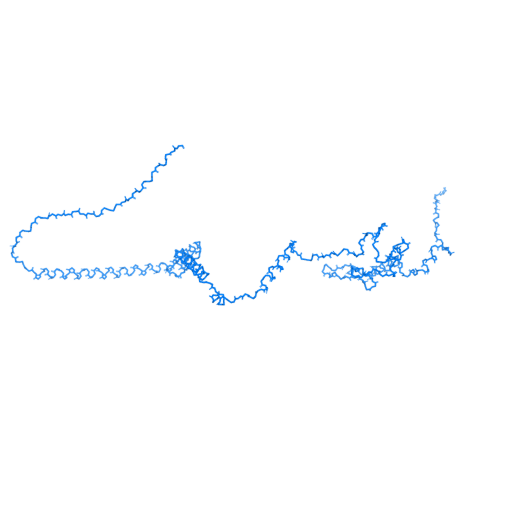90.12 209 PHE A O 1
ATOM 1653 N N . ALA A 1 210 ? -13.499 9.615 46.274 1.00 91.06 210 ALA A N 1
ATOM 1654 C CA . ALA A 1 210 ? -14.661 8.735 46.277 1.00 91.06 210 ALA A CA 1
ATOM 1655 C C . ALA A 1 210 ? -14.735 7.904 47.567 1.00 91.06 210 ALA A C 1
ATOM 1657 O O . ALA A 1 210 ? -15.824 7.766 48.122 1.00 91.06 210 ALA A O 1
ATOM 1658 N N . ASP A 1 211 ? -13.600 7.409 48.057 1.00 90.38 211 ASP A N 1
ATOM 1659 C CA . ASP A 1 211 ? -13.522 6.616 49.287 1.00 90.38 211 ASP A CA 1
ATOM 1660 C C . ASP A 1 211 ? -13.856 7.469 50.521 1.00 90.38 211 ASP A C 1
ATOM 1662 O O . ASP A 1 211 ? -14.760 7.105 51.267 1.00 90.38 211 ASP A O 1
ATOM 1666 N N . MET A 1 212 ? -13.316 8.691 50.634 1.00 89.19 212 MET A N 1
ATOM 1667 C CA . MET A 1 212 ? -13.700 9.628 51.709 1.00 89.19 212 MET A CA 1
ATOM 1668 C C . MET A 1 212 ? -15.211 9.925 51.728 1.00 89.19 212 MET A C 1
ATOM 1670 O O . MET A 1 212 ? -15.827 10.026 52.789 1.00 89.19 212 MET A O 1
ATOM 1674 N N . ARG A 1 213 ? -15.849 10.046 50.553 1.00 89.75 213 ARG A N 1
ATOM 1675 C CA . ARG A 1 213 ? -17.311 10.230 50.460 1.00 89.75 213 ARG A CA 1
ATOM 1676 C C . ARG A 1 213 ? -18.091 8.975 50.851 1.00 89.75 213 ARG A C 1
ATOM 1678 O O . ARG A 1 213 ? -19.215 9.105 51.336 1.00 89.75 213 ARG A O 1
ATOM 1685 N N . ARG A 1 214 ? -17.549 7.779 50.600 1.00 88.31 214 ARG A N 1
ATOM 1686 C CA . ARG A 1 214 ? -18.162 6.516 51.034 1.00 88.31 214 ARG A CA 1
ATOM 1687 C C . ARG A 1 214 ? -18.088 6.386 52.544 1.00 88.31 214 ARG A C 1
ATOM 1689 O O . ARG A 1 214 ? -19.126 6.128 53.141 1.00 88.31 214 ARG A O 1
ATOM 1696 N N . ASP A 1 215 ? -16.931 6.649 53.137 1.00 86.44 215 ASP A N 1
ATOM 1697 C CA . ASP A 1 215 ? -16.734 6.540 54.583 1.00 86.44 215 ASP A CA 1
ATOM 1698 C C . ASP A 1 215 ? -17.648 7.518 55.333 1.00 86.44 215 ASP A C 1
ATOM 1700 O O . ASP A 1 215 ? -18.422 7.097 56.189 1.00 86.44 215 ASP A O 1
ATOM 1704 N N . HIS A 1 216 ? -17.720 8.781 54.895 1.00 87.69 216 HIS A N 1
ATOM 1705 C CA . HIS A 1 216 ? -18.646 9.766 55.473 1.00 87.69 216 HIS A CA 1
ATOM 1706 C C . HIS A 1 216 ? -20.131 9.373 55.294 1.00 87.69 216 HIS A C 1
ATOM 1708 O O . HIS A 1 216 ? -20.991 9.689 56.124 1.00 87.69 216 HIS A O 1
ATOM 1714 N N . ARG A 1 217 ? -20.484 8.682 54.200 1.00 85.38 217 ARG A N 1
ATOM 1715 C CA . ARG A 1 217 ? -21.848 8.167 53.981 1.00 85.38 217 ARG A CA 1
ATOM 1716 C C . ARG A 1 217 ? -22.154 6.964 54.876 1.00 85.38 217 ARG A C 1
ATOM 1718 O O . ARG A 1 217 ? -23.277 6.850 55.354 1.00 85.38 217 ARG A O 1
ATOM 1725 N N . VAL A 1 218 ? -21.195 6.066 55.079 1.00 84.00 218 VAL A N 1
ATOM 1726 C CA . VAL A 1 218 ? -21.352 4.903 55.961 1.00 84.00 218 VAL A CA 1
ATOM 1727 C C . VAL A 1 218 ? -21.422 5.351 57.416 1.00 84.00 218 VAL A C 1
ATOM 1729 O O . VAL A 1 218 ? -22.272 4.857 58.139 1.00 84.00 218 VAL A O 1
ATOM 1732 N N . GLU A 1 219 ? -20.630 6.338 57.829 1.00 79.31 219 GLU A N 1
ATOM 1733 C CA . GLU A 1 219 ? -20.657 6.901 59.184 1.00 79.31 219 GLU A CA 1
ATOM 1734 C C . GLU A 1 219 ? -21.991 7.611 59.492 1.00 79.31 219 GLU A C 1
ATOM 1736 O O . GLU A 1 219 ? -22.653 7.324 60.494 1.00 79.31 219 GLU A O 1
ATOM 1741 N N . SER A 1 220 ? -22.471 8.466 58.582 1.00 75.69 220 SER A N 1
ATOM 1742 C CA . SER A 1 220 ? -23.807 9.085 58.699 1.00 75.69 220 SER A CA 1
ATOM 1743 C C . SER A 1 220 ? -24.959 8.067 58.589 1.00 75.69 220 SER A C 1
ATOM 1745 O O . SER A 1 220 ? -26.001 8.204 59.235 1.00 75.69 220 SER A O 1
ATOM 1747 N N . GLY A 1 221 ? -24.777 7.004 57.804 1.00 77.81 221 GLY A N 1
ATOM 1748 C CA . GLY A 1 221 ? -25.710 5.881 57.709 1.00 77.81 221 GLY A CA 1
ATOM 1749 C C . GLY A 1 221 ? -25.745 5.011 58.969 1.00 77.81 221 GLY A C 1
ATOM 1750 O O . GLY A 1 221 ? -26.819 4.624 59.410 1.00 77.81 221 GLY A O 1
ATOM 1751 N N . ALA A 1 222 ? -24.595 4.734 59.582 1.00 77.94 222 ALA A N 1
ATOM 1752 C CA . ALA A 1 222 ? -24.475 3.916 60.786 1.00 77.94 222 ALA A CA 1
ATOM 1753 C C . ALA A 1 222 ? -25.047 4.635 62.010 1.00 77.94 222 ALA A C 1
ATOM 1755 O O . ALA A 1 222 ? -25.772 4.033 62.794 1.00 77.94 222 ALA A O 1
ATOM 1756 N N . THR A 1 223 ? -24.797 5.940 62.137 1.00 73.88 223 THR A N 1
ATOM 1757 C CA . THR A 1 223 ? -25.393 6.775 63.194 1.00 73.88 223 THR A CA 1
ATOM 1758 C C . THR A 1 223 ? -26.916 6.877 63.063 1.00 73.88 223 THR A C 1
ATOM 1760 O O . THR A 1 223 ? -27.628 6.775 64.061 1.00 73.88 223 THR A O 1
ATOM 1763 N N . SER A 1 224 ? -27.443 7.006 61.841 1.00 74.19 224 SER A N 1
ATOM 1764 C CA . SER A 1 224 ? -28.895 7.004 61.601 1.00 74.19 224 SER A CA 1
ATOM 1765 C C . SER A 1 224 ? -29.541 5.619 61.744 1.00 74.19 224 SER A C 1
ATOM 1767 O O . SER A 1 224 ? -30.668 5.533 62.234 1.00 74.19 224 SER A O 1
ATOM 1769 N N . ALA A 1 225 ? -28.840 4.539 61.386 1.00 76.75 225 ALA A N 1
ATOM 1770 C CA . ALA A 1 225 ? -29.291 3.163 61.593 1.00 76.75 225 ALA A CA 1
ATOM 1771 C C . ALA A 1 225 ? -29.306 2.785 63.082 1.00 76.75 225 ALA A C 1
ATOM 1773 O O . ALA A 1 225 ? -30.325 2.295 63.555 1.00 76.75 225 ALA A O 1
ATOM 1774 N N . ALA A 1 226 ? -28.252 3.109 63.838 1.00 80.06 226 ALA A N 1
ATOM 1775 C CA . ALA A 1 226 ? -28.208 2.911 65.287 1.00 80.06 226 ALA A CA 1
ATOM 1776 C C . ALA A 1 226 ? -29.328 3.695 65.997 1.00 80.06 226 ALA A C 1
ATOM 1778 O O . ALA A 1 226 ? -30.051 3.138 66.816 1.00 80.06 226 ALA A O 1
ATOM 1779 N N . ALA A 1 227 ? -29.576 4.951 65.603 1.00 79.06 227 ALA A N 1
ATOM 1780 C CA . ALA A 1 227 ? -30.698 5.732 66.133 1.00 79.06 227 ALA A CA 1
ATOM 1781 C C . ALA A 1 227 ? -32.079 5.137 65.772 1.00 79.06 227 ALA A C 1
ATOM 1783 O O . ALA A 1 227 ? -33.037 5.257 66.542 1.00 79.06 227 ALA A O 1
ATOM 1784 N N . ALA A 1 228 ? -32.210 4.496 64.606 1.00 83.31 228 ALA A N 1
ATOM 1785 C CA . ALA A 1 228 ? -33.432 3.801 64.205 1.00 83.31 228 ALA A CA 1
ATOM 1786 C C . ALA A 1 228 ? -33.628 2.480 64.971 1.00 83.31 228 ALA A C 1
ATOM 1788 O O . ALA A 1 228 ? -34.753 2.179 65.381 1.00 83.31 228 ALA A O 1
ATOM 1789 N N . GLU A 1 229 ? -32.552 1.724 65.197 1.00 81.31 229 GLU A N 1
ATOM 1790 C CA . GLU A 1 229 ? -32.534 0.499 66.004 1.00 81.31 229 GLU A CA 1
ATOM 1791 C C . GLU A 1 229 ? -32.865 0.793 67.472 1.00 81.31 229 GLU A C 1
ATOM 1793 O O . GLU A 1 229 ? -33.765 0.156 68.027 1.00 81.31 229 GLU A O 1
ATOM 1798 N N . ASP A 1 230 ? -32.266 1.831 68.060 1.00 82.25 230 ASP A N 1
ATOM 1799 C CA . ASP A 1 230 ? -32.579 2.302 69.414 1.00 82.25 230 ASP A CA 1
ATOM 1800 C C . ASP A 1 230 ? -34.044 2.742 69.538 1.00 82.25 230 ASP A C 1
ATOM 1802 O O . ASP A 1 230 ? -34.736 2.396 70.500 1.00 82.25 230 ASP A O 1
ATOM 1806 N N . ARG A 1 231 ? -34.584 3.439 68.528 1.00 84.50 231 ARG A N 1
ATOM 1807 C CA . ARG A 1 231 ? -36.004 3.830 68.495 1.00 84.50 231 ARG A CA 1
ATOM 1808 C C . ARG A 1 231 ? -36.939 2.619 68.383 1.00 84.50 231 ARG A C 1
ATOM 1810 O O . ARG A 1 231 ? -38.023 2.628 68.975 1.00 84.50 231 ARG A O 1
ATOM 1817 N N . MET A 1 232 ? -36.547 1.583 67.640 1.00 83.50 232 MET A N 1
ATOM 1818 C CA . MET A 1 232 ? -37.296 0.324 67.521 1.00 83.50 232 MET A CA 1
ATOM 1819 C C . MET A 1 232 ? -37.265 -0.472 68.834 1.00 83.50 232 MET A C 1
ATOM 1821 O O . MET A 1 232 ? -38.309 -0.962 69.276 1.00 83.50 232 MET A O 1
ATOM 1825 N N . LEU A 1 233 ? -36.106 -0.548 69.493 1.00 85.56 233 LEU A N 1
ATOM 1826 C CA . LEU A 1 233 ? -35.933 -1.162 70.813 1.00 85.56 233 LEU A CA 1
ATOM 1827 C C . LEU A 1 233 ? -36.747 -0.435 71.889 1.00 85.56 233 LEU A C 1
ATOM 1829 O O . LEU A 1 233 ? -37.514 -1.080 72.605 1.00 85.56 233 LEU A O 1
ATOM 1833 N N . ALA A 1 234 ? -36.691 0.898 71.943 1.00 84.50 234 ALA A N 1
ATOM 1834 C CA . ALA A 1 234 ? -37.490 1.699 72.873 1.00 84.50 234 ALA A CA 1
ATOM 1835 C C . ALA A 1 234 ? -39.000 1.471 72.683 1.00 84.50 234 ALA A C 1
ATOM 1837 O O . ALA A 1 234 ? -39.750 1.347 73.655 1.00 84.50 234 ALA A O 1
ATOM 1838 N N . LYS A 1 235 ? -39.459 1.340 71.431 1.00 87.44 235 LYS A N 1
ATOM 1839 C CA . LYS A 1 235 ? -40.865 1.042 71.125 1.00 87.44 235 LYS A CA 1
ATOM 1840 C C . LYS A 1 235 ? -41.273 -0.374 71.550 1.00 87.44 235 LYS A C 1
ATOM 1842 O O . LYS A 1 235 ? -42.400 -0.554 72.009 1.00 87.44 235 LYS A O 1
ATOM 1847 N N . ARG A 1 236 ? -40.369 -1.360 71.456 1.00 86.31 236 ARG A N 1
ATOM 1848 C CA . ARG A 1 236 ? -40.580 -2.728 71.972 1.00 86.31 236 ARG A CA 1
ATOM 1849 C C . ARG A 1 236 ? -40.636 -2.769 73.501 1.00 86.31 236 ARG A C 1
ATOM 1851 O O . ARG A 1 236 ? -41.540 -3.399 74.041 1.00 86.31 236 ARG A O 1
ATOM 1858 N N . ILE A 1 237 ? -39.740 -2.060 74.190 1.00 83.00 237 ILE A N 1
ATOM 1859 C CA . ILE A 1 237 ? -39.730 -1.969 75.662 1.00 83.00 237 ILE A CA 1
ATOM 1860 C C . ILE A 1 237 ? -41.002 -1.274 76.170 1.00 83.00 237 ILE A C 1
ATOM 1862 O O . ILE A 1 237 ? -41.644 -1.770 77.090 1.00 83.00 237 ILE A O 1
ATOM 1866 N N . ALA A 1 238 ? -41.434 -0.180 75.534 1.00 82.06 238 ALA A N 1
ATOM 1867 C CA . ALA A 1 238 ? -42.673 0.511 75.901 1.00 82.06 238 ALA A CA 1
ATOM 1868 C C . ALA A 1 238 ? -43.940 -0.329 75.643 1.00 82.06 238 ALA A C 1
ATOM 1870 O O . ALA A 1 238 ? -44.926 -0.195 76.367 1.00 82.06 238 ALA A O 1
ATOM 1871 N N . ALA A 1 239 ? -43.929 -1.191 74.620 1.00 80.38 239 ALA A N 1
ATOM 1872 C CA . ALA A 1 239 ? -45.008 -2.147 74.380 1.00 80.38 239 ALA A CA 1
ATOM 1873 C C . ALA A 1 239 ? -45.031 -3.260 75.442 1.00 80.38 239 ALA A C 1
ATOM 1875 O O . ALA A 1 239 ? -46.106 -3.615 75.913 1.00 80.38 239 ALA A O 1
ATOM 1876 N N . ALA A 1 240 ? -43.861 -3.753 75.862 1.00 72.25 240 ALA A N 1
ATOM 1877 C CA . ALA A 1 240 ? -43.739 -4.736 76.938 1.00 72.25 240 ALA A CA 1
ATOM 1878 C C . ALA A 1 240 ? -44.147 -4.160 78.307 1.00 72.25 240 ALA A C 1
ATOM 1880 O O . ALA A 1 240 ? -44.855 -4.821 79.052 1.00 72.25 240 ALA A O 1
ATOM 1881 N N . ALA A 1 241 ? -43.797 -2.907 78.611 1.00 73.31 241 ALA A N 1
ATOM 1882 C CA . ALA A 1 241 ? -44.181 -2.243 79.863 1.00 73.31 241 ALA A CA 1
ATOM 1883 C C . ALA A 1 241 ? -45.686 -1.922 79.966 1.00 73.31 241 ALA A C 1
ATOM 1885 O O . ALA A 1 241 ? -46.200 -1.708 81.058 1.00 73.31 241 ALA A O 1
ATOM 1886 N N . LYS A 1 242 ? -46.410 -1.881 78.838 1.00 68.31 242 LYS A N 1
ATOM 1887 C CA . LYS A 1 242 ? -47.880 -1.769 78.818 1.00 68.31 242 LYS A CA 1
ATOM 1888 C C . LYS A 1 242 ? -48.590 -3.122 78.941 1.00 68.31 242 LYS A C 1
ATOM 1890 O O . LYS A 1 242 ? -49.815 -3.141 79.030 1.00 68.31 242 LYS A O 1
ATOM 1895 N N . ALA A 1 243 ? -47.849 -4.228 78.942 1.00 56.44 243 ALA A N 1
ATOM 1896 C CA . ALA A 1 243 ? -48.370 -5.568 79.161 1.00 56.44 243 ALA A CA 1
ATOM 1897 C C . ALA A 1 243 ? -47.996 -6.040 80.581 1.00 56.44 243 ALA A C 1
ATOM 1899 O O . ALA A 1 243 ? -46.917 -6.578 80.797 1.00 56.44 243 ALA A O 1
ATOM 1900 N N . GLU A 1 244 ? -48.887 -5.831 81.554 1.00 44.75 244 GLU A N 1
ATOM 1901 C CA . GLU A 1 244 ? -48.815 -6.484 82.875 1.00 44.75 244 GLU A CA 1
ATOM 1902 C C . GLU A 1 244 ? -49.378 -7.925 82.802 1.00 44.75 244 GLU A C 1
ATOM 1904 O O . GLU A 1 244 ? -50.205 -8.225 81.930 1.00 44.75 244 GLU A O 1
ATOM 1909 N N . PRO A 1 245 ? -48.921 -8.845 83.674 1.00 49.53 245 PRO A N 1
ATOM 1910 C CA . PRO A 1 245 ? -49.006 -10.284 83.466 1.00 49.53 245 PRO A CA 1
ATOM 1911 C C . PRO A 1 245 ? -50.352 -10.865 83.924 1.00 49.53 245 PRO A C 1
ATOM 1913 O O . PRO A 1 245 ? -50.774 -10.687 85.064 1.00 49.53 245 PRO A O 1
ATOM 1916 N N . SER A 1 246 ? -50.998 -11.645 83.053 1.00 42.47 246 SER A N 1
ATOM 1917 C CA . SER A 1 246 ? -52.068 -12.573 83.441 1.00 42.47 246 SER A CA 1
ATOM 1918 C C . SER A 1 246 ? -51.562 -14.021 83.384 1.00 42.47 246 SER A C 1
ATOM 1920 O O . SER A 1 246 ? -50.695 -14.362 82.583 1.00 42.47 246 SER A O 1
ATOM 1922 N N . ALA A 1 247 ? -52.064 -14.816 84.332 1.00 41.41 247 ALA A N 1
ATOM 1923 C CA . ALA A 1 247 ? -51.644 -16.146 84.785 1.00 41.41 247 ALA A CA 1
ATOM 1924 C C . ALA A 1 247 ? -51.520 -17.248 83.690 1.00 41.41 247 ALA A C 1
ATOM 1926 O O . ALA A 1 247 ? -52.001 -17.072 82.571 1.00 41.41 247 ALA A O 1
ATOM 1927 N N . PRO A 1 248 ? -50.876 -18.400 83.993 1.00 51.97 248 PRO A N 1
ATOM 1928 C CA . PRO A 1 248 ? -50.296 -19.294 82.993 1.00 51.97 248 PRO A CA 1
ATOM 1929 C C . PRO A 1 248 ? -51.308 -20.279 82.387 1.00 51.97 248 PRO A C 1
ATOM 1931 O O . PRO A 1 248 ? -52.164 -20.829 83.078 1.00 51.97 248 PRO A O 1
ATOM 1934 N N . ALA A 1 249 ? -51.143 -20.557 81.093 1.00 40.44 249 ALA A N 1
ATOM 1935 C CA . ALA A 1 249 ? -51.856 -21.582 80.329 1.00 40.44 249 ALA A CA 1
ATOM 1936 C C . ALA A 1 249 ? -50.840 -22.548 79.662 1.00 40.44 249 ALA A C 1
ATOM 1938 O O . ALA A 1 249 ? -49.656 -22.221 79.574 1.00 40.44 249 ALA A O 1
ATOM 1939 N N . PRO A 1 250 ? -51.264 -23.765 79.272 1.00 45.78 250 PRO A N 1
ATOM 1940 C CA . PRO A 1 250 ? -50.507 -25.002 79.469 1.00 45.78 250 PRO A CA 1
ATOM 1941 C C . PRO A 1 250 ? -49.449 -25.315 78.401 1.00 45.78 250 PRO A C 1
ATOM 1943 O O . PRO A 1 250 ? -49.429 -24.760 77.306 1.00 45.78 250 PRO A O 1
ATOM 1946 N N . ALA A 1 251 ? -48.587 -26.268 78.767 1.00 43.56 251 ALA A N 1
ATOM 1947 C CA . ALA A 1 251 ? -47.433 -26.779 78.034 1.00 43.56 251 ALA A CA 1
ATOM 1948 C C . ALA A 1 251 ? -47.654 -27.011 76.520 1.00 43.56 251 ALA A C 1
ATOM 1950 O O . ALA A 1 251 ? -48.565 -27.757 76.143 1.00 43.56 251 ALA A O 1
ATOM 1951 N N . PRO A 1 252 ? -46.773 -26.486 75.645 1.00 45.84 252 PRO A N 1
ATOM 1952 C CA . PRO A 1 252 ? -46.671 -26.955 74.273 1.00 45.84 252 PRO A CA 1
ATOM 1953 C C . PRO A 1 252 ? -45.870 -28.264 74.204 1.00 45.84 252 PRO A C 1
ATOM 1955 O O . PRO A 1 252 ? -44.839 -28.442 74.851 1.00 45.84 252 PRO A O 1
ATOM 1958 N N . LYS A 1 253 ? -46.397 -29.190 73.403 1.00 46.00 253 LYS A N 1
ATOM 1959 C CA . LYS A 1 253 ? -45.830 -30.501 73.082 1.00 46.00 253 LYS A CA 1
ATOM 1960 C C . LYS A 1 253 ? -44.432 -30.380 72.465 1.00 46.00 253 LYS A C 1
ATOM 1962 O O . LYS A 1 253 ? -44.127 -29.411 71.775 1.00 46.00 253 LYS A O 1
ATOM 1967 N N . ALA A 1 254 ? -43.627 -31.410 72.719 1.00 35.53 254 ALA A N 1
ATOM 1968 C CA . ALA A 1 254 ? -42.280 -31.603 72.208 1.00 35.53 254 ALA A CA 1
ATOM 1969 C C . ALA A 1 254 ? -42.177 -31.395 70.687 1.00 35.53 254 ALA A C 1
ATOM 1971 O O . ALA A 1 254 ? -43.022 -31.843 69.913 1.00 35.53 254 ALA A O 1
ATOM 1972 N N . LEU A 1 255 ? -41.102 -30.712 70.308 1.00 41.81 255 LEU A N 1
ATOM 1973 C CA . LEU A 1 255 ? -40.633 -30.471 68.953 1.00 41.81 255 LEU A CA 1
ATOM 1974 C C . LEU A 1 255 ? -40.074 -31.765 68.335 1.00 41.81 255 LEU A C 1
ATOM 1976 O O . LEU A 1 255 ? -39.094 -32.304 68.841 1.00 41.81 255 LEU A O 1
ATOM 1980 N N . GLU A 1 256 ? -40.631 -32.201 67.204 1.00 44.56 256 GLU A N 1
ATOM 1981 C CA . GLU A 1 256 ? -39.862 -32.899 66.166 1.00 44.56 256 GLU A CA 1
ATOM 1982 C C . GLU A 1 256 ? -39.262 -31.827 65.247 1.00 44.56 256 GLU A C 1
ATOM 1984 O O . GLU A 1 256 ? -39.967 -31.166 64.482 1.00 44.56 256 GLU A O 1
ATOM 1989 N N . GLN A 1 257 ? -37.953 -31.609 65.369 1.00 44.84 257 GLN A N 1
ATOM 1990 C CA . GLN A 1 257 ? -37.167 -30.772 64.467 1.00 44.84 257 GLN A CA 1
ATOM 1991 C C . GLN A 1 257 ? -36.620 -31.657 63.343 1.00 44.84 257 GLN A C 1
ATOM 1993 O O . GLN A 1 257 ? -35.726 -32.470 63.558 1.00 44.84 257 GLN A O 1
ATOM 1998 N N . ASN A 1 258 ? -37.175 -31.498 62.141 1.00 44.25 258 ASN A N 1
ATOM 1999 C CA . ASN A 1 258 ? -36.537 -31.952 60.910 1.00 44.25 258 ASN A CA 1
ATOM 2000 C C . ASN A 1 258 ? -35.354 -31.019 60.608 1.00 44.25 258 ASN A C 1
ATOM 2002 O O . ASN A 1 258 ? -35.537 -29.910 60.106 1.00 44.25 258 ASN A O 1
ATOM 2006 N N . ASP A 1 259 ? -34.145 -31.473 60.930 1.00 46.34 259 ASP A N 1
ATOM 2007 C CA . ASP A 1 259 ? -32.894 -30.879 60.464 1.00 46.34 259 ASP A CA 1
ATOM 2008 C C . ASP A 1 259 ? -32.627 -31.301 59.008 1.00 46.34 259 ASP A C 1
ATOM 2010 O O . ASP A 1 259 ? -31.916 -32.268 58.739 1.00 46.34 259 ASP A O 1
ATOM 2014 N N . GLU A 1 260 ? -33.152 -30.547 58.041 1.00 46.50 260 GLU A N 1
ATOM 2015 C CA . GLU A 1 260 ? -32.675 -30.597 56.653 1.00 46.50 260 GLU A CA 1
ATOM 2016 C C . GLU A 1 260 ? -31.850 -29.344 56.337 1.00 46.50 260 GLU A C 1
ATOM 2018 O O . GLU A 1 260 ? -32.340 -28.321 55.857 1.00 46.50 260 GLU A O 1
ATOM 2023 N N . ARG A 1 261 ? -30.539 -29.431 56.589 1.00 48.91 261 ARG A N 1
ATOM 2024 C CA . ARG A 1 261 ? -29.551 -28.547 55.952 1.00 48.91 261 ARG A CA 1
ATOM 2025 C C . ARG A 1 261 ? -29.412 -28.955 54.480 1.00 48.91 261 ARG A C 1
ATOM 2027 O O . ARG A 1 261 ? -29.119 -30.125 54.221 1.00 48.91 261 ARG A O 1
ATOM 2034 N N . PRO A 1 262 ? -29.514 -28.040 53.500 1.00 51.97 262 PRO A N 1
ATOM 2035 C CA . PRO A 1 262 ? -29.230 -28.390 52.116 1.00 51.97 262 PRO A CA 1
ATOM 2036 C C . PRO A 1 262 ? -27.725 -28.643 51.948 1.00 51.97 262 PRO A C 1
ATOM 2038 O O . PRO A 1 262 ? -26.908 -27.723 51.945 1.00 51.97 262 PRO A O 1
ATOM 2041 N N . VAL A 1 263 ? -27.346 -29.914 51.805 1.00 56.66 263 VAL A N 1
ATOM 2042 C CA . VAL A 1 263 ? -26.000 -30.313 51.380 1.00 56.66 263 VAL A CA 1
ATOM 2043 C C . VAL A 1 263 ? -25.859 -29.994 49.891 1.00 56.66 263 VAL A C 1
ATOM 2045 O O . VAL A 1 263 ? -26.506 -30.614 49.045 1.00 56.66 263 VAL A O 1
ATOM 2048 N N . LEU A 1 264 ? -24.990 -29.039 49.555 1.00 58.06 264 LEU A N 1
ATOM 2049 C CA . LEU A 1 264 ? -24.548 -28.805 48.181 1.00 58.06 264 LEU A CA 1
ATOM 2050 C C . LEU A 1 264 ? -23.791 -30.046 47.683 1.00 58.06 264 LEU A C 1
ATOM 2052 O O . LEU A 1 264 ? -22.650 -30.303 48.067 1.00 58.06 264 LEU A O 1
ATOM 2056 N N . LYS A 1 265 ? -24.443 -30.838 46.827 1.00 54.41 265 LYS A N 1
ATOM 2057 C CA . LYS A 1 265 ? -23.855 -32.008 46.163 1.00 54.41 265 LYS A CA 1
ATOM 2058 C C . LYS A 1 265 ? -22.811 -31.557 45.134 1.00 54.41 265 LYS A C 1
ATOM 2060 O O . LYS A 1 265 ? -23.143 -31.279 43.983 1.00 54.41 265 LYS A O 1
ATOM 2065 N N . PHE A 1 266 ? -21.537 -31.530 45.522 1.00 47.06 266 PHE A N 1
ATOM 2066 C CA . PHE A 1 266 ? -20.434 -31.487 44.560 1.00 47.06 266 PHE A CA 1
ATOM 2067 C C . PHE A 1 266 ? -20.401 -32.798 43.768 1.00 47.06 266 PHE A C 1
ATOM 2069 O O . PHE A 1 266 ? -20.103 -33.866 44.296 1.00 47.06 266 PHE A O 1
ATOM 2076 N N . SER A 1 267 ? -20.719 -32.713 42.480 1.00 56.72 267 SER A N 1
ATOM 2077 C CA . SER A 1 267 ? -20.641 -33.841 41.553 1.00 56.72 267 SER A CA 1
ATOM 2078 C C . SER A 1 267 ? -19.246 -33.884 40.928 1.00 56.72 267 SER A C 1
ATOM 2080 O O . SER A 1 267 ? -18.987 -33.188 39.949 1.00 56.72 267 SER A O 1
ATOM 2082 N N . PHE A 1 268 ? -18.334 -34.702 41.456 1.00 50.44 268 PHE A N 1
ATOM 2083 C CA . PHE A 1 268 ? -17.097 -35.036 40.741 1.00 50.44 268 PHE A CA 1
ATOM 2084 C C . PHE A 1 268 ? -17.402 -36.099 39.678 1.00 50.44 268 PHE A C 1
ATOM 2086 O O . PHE A 1 268 ? -17.635 -37.268 39.981 1.00 50.44 268 PHE A O 1
ATOM 2093 N N . LYS A 1 269 ? -17.409 -35.697 38.404 1.00 54.41 269 LYS A N 1
ATOM 2094 C CA . LYS A 1 269 ? -17.506 -36.617 37.264 1.00 54.41 269 LYS A CA 1
ATOM 2095 C C . LYS A 1 269 ? -16.119 -37.225 37.012 1.00 54.41 269 LYS A C 1
ATOM 2097 O O . LYS A 1 269 ? -15.280 -36.619 36.350 1.00 54.41 269 LYS A O 1
ATOM 2102 N N . ALA A 1 270 ? -15.855 -38.414 37.550 1.00 57.22 270 ALA A N 1
ATOM 2103 C CA . ALA A 1 270 ? -14.655 -39.174 37.207 1.00 57.22 270 ALA A CA 1
ATOM 2104 C C . ALA A 1 270 ? -14.759 -39.691 35.757 1.00 57.22 270 ALA A C 1
ATOM 2106 O O . ALA A 1 270 ? -15.676 -40.441 35.421 1.00 57.22 270 ALA A O 1
ATOM 2107 N N . LYS A 1 271 ? -13.827 -39.284 34.885 1.00 60.16 271 LYS A N 1
ATOM 2108 C CA . LYS A 1 271 ? -13.648 -39.875 33.547 1.00 60.16 271 LYS A CA 1
ATOM 2109 C C . LYS A 1 271 ? -13.122 -41.314 33.690 1.00 60.16 271 LYS A C 1
ATOM 2111 O O . LYS A 1 271 ? -12.165 -41.515 34.441 1.00 60.16 271 LYS A O 1
ATOM 2116 N N . PRO A 1 272 ? -13.665 -42.308 32.965 1.00 63.91 272 PRO A N 1
ATOM 2117 C CA . PRO A 1 272 ? -13.102 -43.652 32.970 1.00 63.91 272 PRO A CA 1
ATOM 2118 C C . PRO A 1 272 ? -11.733 -43.663 32.278 1.00 63.91 272 PRO A C 1
ATOM 2120 O O . PRO A 1 272 ? -11.549 -43.078 31.208 1.00 63.91 272 PRO A O 1
ATOM 2123 N N . LYS A 1 273 ? -10.761 -44.337 32.904 1.00 53.06 273 LYS A N 1
ATOM 2124 C CA . LYS A 1 273 ? -9.428 -44.568 32.339 1.00 53.06 273 LYS A CA 1
ATOM 2125 C C . LYS A 1 273 ? -9.539 -45.387 31.052 1.00 53.06 273 LYS A C 1
ATOM 2127 O O . LYS A 1 273 ? -10.086 -46.488 31.058 1.00 53.06 273 LYS A O 1
ATOM 2132 N N . ALA A 1 274 ? -8.960 -44.867 29.972 1.00 61.28 274 ALA A N 1
ATOM 2133 C CA . ALA A 1 274 ? -8.731 -45.615 28.746 1.00 61.28 274 ALA A CA 1
ATOM 2134 C C . ALA A 1 274 ? -7.808 -46.811 29.036 1.00 61.28 274 ALA A C 1
ATOM 2136 O O . ALA A 1 274 ? -6.705 -46.659 29.568 1.00 61.28 274 ALA A O 1
ATOM 2137 N N . LYS A 1 275 ? -8.286 -48.011 28.706 1.00 59.47 275 LYS A N 1
ATOM 2138 C CA . LYS A 1 275 ? -7.535 -49.262 28.788 1.00 59.47 275 LYS A CA 1
ATOM 2139 C C . LYS A 1 275 ? -6.534 -49.260 27.630 1.00 59.47 275 LYS A C 1
ATOM 2141 O O . LYS A 1 275 ? -6.941 -49.322 26.475 1.00 59.47 275 LYS A O 1
ATOM 2146 N N . ARG A 1 276 ? -5.241 -49.135 27.941 1.00 53.69 276 ARG A N 1
ATOM 2147 C CA . ARG A 1 276 ? -4.158 -49.351 26.973 1.00 53.69 276 ARG A CA 1
ATOM 2148 C C . ARG A 1 276 ? -4.247 -50.794 26.464 1.00 53.69 276 ARG A C 1
ATOM 2150 O O . ARG A 1 276 ? -4.255 -51.724 27.272 1.00 53.69 276 ARG A O 1
ATOM 2157 N N . ARG A 1 277 ? -4.338 -50.941 25.148 1.00 50.91 277 ARG A N 1
ATOM 2158 C CA . ARG A 1 277 ? -3.913 -52.117 24.394 1.00 50.91 277 ARG A CA 1
ATOM 2159 C C . ARG A 1 277 ? -2.740 -51.684 23.533 1.00 50.91 277 ARG A C 1
ATOM 2161 O O . ARG A 1 277 ? -2.773 -50.511 23.100 1.00 50.91 277 ARG A O 1
#

pLDDT: mean 75.88, std 18.14, range [31.27, 97.19]

Secondary structure (DSSP, 8-state):
-----------------TTSTHHHHTTS-GGG-HHHHHHHHHHHHHHS-HHHHS--TT---------TT--PPPSSSPPPTTSHHHHHHHHTT--TTPPSSTTS-S-SSPPP-------SPTTHHHHHHHHHHHHHHS----HHHHHHH--HHHHHHHHHHHHHHHHHHHHHHHHHHTTEETTTTEE-SSHHHHHHHHHSHHHHHHHHHHHHHHHHHHHHHHHHHHHHHHHHHHHHHHHHHT---------PPPP--------------PPPPP---

Foldseek 3Di:
DDDDDDDDDDDDDDDDDDPDPVVVCVVPDVVPPPVVVVVVVVVVVVPDDPVRVDDDPPDPPDPPDPCVPPDDDDLVDDDDPVDPVNVVCVVVVDDQQFADDPVSPHDNGDDDDDDDPDPDDPPVVVVVVVVCCVVPVDDPDDPVVCCVPDDVVVVVVVVVVVVVVVVVVVVQVVVQVVLADPLVRDTDNDPVVSVVCCPDPVNVVSVVVVVVVVVVVVVVVVVVVVVVVVVVVVVVVVVVVVDDDDDDDDDDDDDPDDPDDDDDDDDDDDDDDDDDD

InterPro domains:
  IPR000467 G-patch domain [PF01585] (82-125)
  IPR000467 G-patch domain [PS50174] (81-127)
  IPR000467 G-patch domain [SM00443] (79-125)
  IPR013087 Zinc finger C2H2-type [PS00028] (181-203)

Solvent-accessible surface area (backbone atoms only — not comparable to full-atom values): 18176 Å² total; per-residue (Å²): 133,89,88,81,89,84,90,82,84,84,83,84,77,89,72,92,57,95,80,44,75,72,56,53,42,70,74,61,64,59,86,75,34,68,67,58,54,52,50,52,50,50,51,53,63,69,71,51,51,75,70,73,70,49,74,60,93,83,57,77,89,69,80,84,69,84,55,89,85,54,90,74,89,54,90,89,55,80,85,55,78,86,41,67,66,51,51,51,41,44,74,74,70,51,53,93,91,52,23,50,68,99,80,38,78,35,76,70,70,75,84,85,77,84,85,79,86,65,91,67,63,92,69,47,64,60,52,52,51,51,51,51,46,61,62,65,72,48,81,80,72,53,71,72,61,47,65,74,71,49,52,75,67,55,49,50,52,51,50,52,50,52,50,50,48,51,51,49,54,48,51,53,51,58,62,38,54,79,35,44,42,83,92,74,75,46,75,32,94,46,72,68,64,36,51,54,46,62,72,30,68,69,45,47,50,54,49,53,56,51,50,54,54,47,52,55,48,50,52,57,46,48,55,52,47,50,53,48,51,51,52,51,50,52,52,50,52,56,54,51,74,71,57,78,90,75,83,91,82,82,86,80,77,86,82,86,78,84,87,79,78,87,76,82,81,80,81,81,82,80,78,82,81,82,79,86,127

Sequence (277 aa):
MRANATAAGKAAGWRHVQGGLGGVAARYGAENSIQRVNEERARQYAMLTEEEKSMPIDAPLTDDLDLSNTDMASMDQPIPGSNIGFRMLQKLGWKAGSGLGRRQQGIIDPIRFDVKEEVLGVGAESHYREMSKMTTSERKRLESESQLNETPEQAAVREAKAEQRRRQDQNVQDELSNLRCTLCNKQYTKAIEYQAHLDSYDHNHRKRFADMRRDHRVESGATSAAAAEDRMLAKRIAAAAKAEPSAPAPAPKALEQNDERPVLKFSFKAKPKAKRR

Mean predicted aligned error: 21.04 Å

Radius of gyration: 55.24 Å; Cα contacts (8 Å, |Δi|>4): 70; chains: 1; bounding box: 147×84×140 Å

Organism: Plasmodiophora brassicae (NCBI:txid37360)